Protein AF-A0A317ZMC7-F1 (afdb_monomer_lite)

InterPro domains:
  IPR011429 Cytochrome C, Planctomycete-type [PF07635] (43-102)
  IPR019251 Domain of unknown function DUF2231, transmembrane [PF09990] (210-338)

Structure (mmCIF, N/CA/C/O backbone):
data_AF-A0A317ZMC7-F1
#
_entry.id   AF-A0A317ZMC7-F1
#
loop_
_atom_site.group_PDB
_atom_site.id
_atom_site.type_symbol
_atom_site.label_atom_id
_atom_site.label_alt_id
_atom_site.label_comp_id
_atom_site.label_asym_id
_atom_site.label_entity_id
_atom_site.label_seq_id
_atom_site.pdbx_PDB_ins_code
_atom_site.Cartn_x
_atom_site.Cartn_y
_atom_site.Cartn_z
_atom_site.occupancy
_atom_site.B_iso_or_equiv
_atom_site.auth_seq_id
_atom_site.auth_comp_id
_atom_site.auth_asym_id
_atom_site.auth_atom_id
_atom_site.pdbx_PDB_model_num
ATOM 1 N N . MET A 1 1 ? 23.481 46.431 -37.646 1.00 45.28 1 MET A N 1
ATOM 2 C CA . MET A 1 1 ? 24.388 45.296 -37.357 1.00 45.28 1 MET A CA 1
ATOM 3 C C . MET A 1 1 ? 23.839 44.456 -36.197 1.00 45.28 1 MET A C 1
ATOM 5 O O . MET A 1 1 ? 24.438 44.422 -35.134 1.00 45.28 1 MET A O 1
ATOM 9 N N . ARG A 1 2 ? 22.645 43.853 -36.355 1.00 44.69 2 ARG A N 1
ATOM 10 C CA . ARG A 1 2 ? 21.939 43.153 -35.256 1.00 44.69 2 ARG A CA 1
ATOM 11 C C . ARG A 1 2 ? 21.030 41.980 -35.685 1.00 44.69 2 ARG A C 1
ATOM 13 O O . ARG A 1 2 ? 20.234 41.533 -34.878 1.00 44.69 2 ARG A O 1
ATOM 20 N N . PHE A 1 3 ? 21.153 41.465 -36.914 1.00 41.72 3 PHE A N 1
ATOM 21 C CA . PHE A 1 3 ? 20.233 40.431 -37.434 1.00 41.72 3 PHE A CA 1
ATOM 22 C C . PHE A 1 3 ? 20.896 39.191 -38.068 1.00 41.72 3 PHE A C 1
ATOM 24 O O . PHE A 1 3 ? 20.199 38.369 -38.643 1.00 41.72 3 PHE A O 1
ATOM 31 N N . VAL A 1 4 ? 22.218 39.011 -37.942 1.00 50.53 4 VAL A N 1
ATOM 32 C CA . VAL A 1 4 ? 22.940 37.878 -38.579 1.00 50.53 4 VAL A CA 1
ATOM 33 C C . VAL A 1 4 ? 23.435 36.825 -37.565 1.00 50.53 4 VAL A C 1
ATOM 35 O O . VAL A 1 4 ? 23.914 35.771 -37.950 1.00 50.53 4 VAL A O 1
ATOM 38 N N . LEU A 1 5 ? 23.268 37.051 -36.256 1.00 43.75 5 LEU A N 1
ATOM 39 C CA . LEU A 1 5 ? 23.765 36.141 -35.205 1.00 43.75 5 LEU A CA 1
ATOM 40 C C . LEU A 1 5 ? 22.729 35.130 -34.674 1.00 43.75 5 LEU A C 1
ATOM 42 O O . LEU A 1 5 ? 23.098 34.231 -33.929 1.00 43.75 5 LEU A O 1
ATOM 46 N N . LEU A 1 6 ? 21.453 35.240 -35.063 1.00 40.94 6 LEU A N 1
ATOM 47 C CA . LEU A 1 6 ? 20.370 34.377 -34.558 1.00 40.94 6 LEU A CA 1
ATOM 48 C C . LEU A 1 6 ? 20.109 33.126 -35.415 1.00 40.94 6 LEU A C 1
ATOM 50 O O . LEU A 1 6 ? 19.543 32.160 -34.917 1.00 40.94 6 LEU A O 1
ATOM 54 N N . THR A 1 7 ? 20.569 33.092 -36.667 1.00 45.97 7 THR A N 1
ATOM 55 C CA . THR A 1 7 ? 20.409 31.923 -37.553 1.00 45.97 7 THR A CA 1
ATOM 56 C C . THR A 1 7 ? 21.511 30.875 -37.381 1.00 45.97 7 THR A C 1
ATOM 58 O O . THR A 1 7 ? 21.295 29.713 -37.707 1.00 45.97 7 THR A O 1
ATOM 61 N N . PHE A 1 8 ? 22.663 31.238 -36.807 1.00 41.56 8 PHE A N 1
ATOM 62 C CA . PHE A 1 8 ? 23.747 30.286 -36.522 1.00 41.56 8 PHE A CA 1
ATOM 63 C C . PHE A 1 8 ? 23.546 29.502 -35.215 1.00 41.56 8 PHE A C 1
ATOM 65 O O . PHE A 1 8 ? 24.050 28.389 -35.092 1.00 41.56 8 PHE A O 1
ATOM 72 N N . PHE A 1 9 ? 22.784 30.042 -34.259 1.00 38.94 9 PHE A N 1
ATOM 73 C CA . PHE A 1 9 ? 22.511 29.361 -32.988 1.00 38.94 9 PHE A CA 1
ATOM 74 C C . PHE A 1 9 ? 21.418 28.290 -33.110 1.00 38.94 9 PHE A C 1
ATOM 76 O O . PHE A 1 9 ? 21.519 27.256 -32.462 1.00 38.94 9 PHE A O 1
ATOM 83 N N . LEU A 1 10 ? 20.428 28.491 -33.989 1.00 42.19 10 LEU A N 1
ATOM 84 C CA . LEU A 1 10 ? 19.326 27.542 -34.189 1.00 42.19 10 LEU A CA 1
ATOM 85 C C . LEU A 1 10 ? 19.747 26.296 -34.995 1.00 42.19 10 LEU A C 1
ATOM 87 O O . LEU A 1 10 ? 19.243 25.205 -34.758 1.00 42.19 10 LEU A O 1
ATOM 91 N N . ALA A 1 11 ? 20.698 26.435 -35.927 1.00 44.28 11 ALA A N 1
ATOM 92 C CA . ALA A 1 11 ? 21.199 25.310 -36.725 1.00 44.28 11 ALA A CA 1
ATOM 93 C C . ALA A 1 11 ? 22.146 24.393 -35.927 1.00 44.28 11 ALA A C 1
ATOM 95 O O . ALA A 1 11 ? 22.156 23.182 -36.134 1.00 44.28 11 ALA A O 1
ATOM 96 N N . ALA A 1 12 ? 22.915 24.950 -34.984 1.00 44.34 12 ALA A N 1
ATOM 97 C CA . ALA A 1 12 ? 23.805 24.169 -34.128 1.00 44.34 12 ALA A CA 1
ATOM 98 C C . ALA A 1 12 ? 23.033 23.342 -33.085 1.00 44.34 12 ALA A C 1
ATOM 100 O O . ALA A 1 12 ? 23.410 22.209 -32.814 1.00 44.34 12 ALA A O 1
ATOM 101 N N . THR A 1 13 ? 21.929 23.856 -32.535 1.00 44.22 13 THR A N 1
ATOM 102 C CA . THR A 1 13 ? 21.118 23.120 -31.548 1.00 44.22 13 THR A CA 1
ATOM 103 C C . THR A 1 13 ? 20.333 21.964 -32.166 1.00 44.22 13 THR A C 1
ATOM 105 O O . THR A 1 13 ? 20.224 20.915 -31.541 1.00 44.22 13 THR A O 1
ATOM 108 N N . VAL A 1 14 ? 19.850 22.114 -33.405 1.00 45.53 14 VAL A N 1
ATOM 109 C CA . VAL A 1 14 ? 19.135 21.043 -34.123 1.00 45.53 14 VAL A CA 1
ATOM 110 C C . VAL A 1 14 ? 20.086 19.898 -34.496 1.00 45.53 14 VAL A C 1
ATOM 112 O O . VAL A 1 14 ? 19.753 18.741 -34.277 1.00 45.53 14 VAL A O 1
ATOM 115 N N . LEU A 1 15 ? 21.312 20.198 -34.944 1.00 45.16 15 LEU A N 1
ATOM 116 C CA . LEU A 1 15 ? 22.307 19.170 -35.293 1.00 45.16 15 LEU A CA 1
ATOM 117 C C . LEU A 1 15 ? 22.875 18.407 -34.080 1.00 45.16 15 LEU A C 1
ATOM 119 O O . LEU A 1 15 ? 23.332 17.275 -34.230 1.00 45.16 15 LEU A O 1
ATOM 123 N N . PHE A 1 16 ? 22.882 19.008 -32.886 1.00 46.78 16 PHE A N 1
ATOM 124 C CA . PHE A 1 16 ? 23.320 18.331 -31.657 1.00 46.78 16 PHE A CA 1
ATOM 125 C C . PHE A 1 16 ? 22.235 17.424 -31.058 1.00 46.78 16 PHE A C 1
ATOM 127 O O . PHE A 1 16 ? 22.574 16.363 -30.539 1.00 46.78 16 PHE A O 1
ATOM 134 N N . ALA A 1 17 ? 20.957 17.808 -31.152 1.00 47.12 17 ALA A N 1
ATOM 135 C CA . ALA A 1 17 ? 19.835 16.980 -30.707 1.00 47.12 17 ALA A CA 1
ATOM 136 C C . ALA A 1 17 ? 19.677 15.722 -31.578 1.00 47.12 17 ALA A C 1
ATOM 138 O O . ALA A 1 17 ? 19.565 14.619 -31.050 1.00 47.12 17 ALA A O 1
ATOM 139 N N . ASP A 1 18 ? 19.794 15.880 -32.899 1.00 46.91 18 ASP A N 1
ATOM 140 C CA . ASP A 1 18 ? 19.687 14.788 -33.876 1.00 46.91 18 ASP A CA 1
ATOM 141 C C . ASP A 1 18 ? 20.790 13.730 -33.668 1.00 46.91 18 ASP A C 1
ATOM 143 O O . ASP A 1 18 ? 20.562 12.524 -33.678 1.00 46.91 18 ASP A O 1
ATOM 147 N N . ARG A 1 19 ? 22.009 14.179 -33.341 1.00 47.19 19 ARG A N 1
ATOM 148 C CA . ARG A 1 19 ? 23.146 13.288 -33.064 1.00 47.19 19 ARG A CA 1
ATOM 149 C C . ARG A 1 19 ? 23.045 12.563 -31.716 1.00 47.19 19 ARG A C 1
ATOM 151 O O . ARG A 1 19 ? 23.624 11.489 -31.574 1.00 47.19 19 ARG A O 1
ATOM 158 N N . ALA A 1 20 ? 22.355 13.146 -30.734 1.00 52.06 20 ALA A N 1
ATOM 159 C CA . ALA A 1 20 ? 22.118 12.527 -29.430 1.00 52.06 20 ALA A CA 1
ATOM 160 C C . ALA A 1 20 ? 20.996 11.478 -29.496 1.00 52.06 20 ALA A C 1
ATOM 162 O O . ALA A 1 20 ? 21.162 10.396 -28.939 1.00 52.06 20 ALA A O 1
ATOM 163 N N . ALA A 1 21 ? 19.916 11.761 -30.233 1.00 51.03 21 ALA A N 1
ATOM 164 C CA . ALA A 1 21 ? 18.827 10.815 -30.484 1.00 51.03 21 ALA A CA 1
ATOM 165 C C . ALA A 1 21 ? 19.317 9.594 -31.280 1.00 51.03 21 ALA A C 1
ATOM 167 O O . ALA A 1 21 ? 19.186 8.467 -30.809 1.00 51.03 21 ALA A O 1
ATOM 168 N N . LEU A 1 22 ? 20.037 9.816 -32.389 1.00 47.72 22 LEU A N 1
ATOM 169 C CA . LEU A 1 22 ? 20.654 8.735 -33.171 1.00 47.72 22 LEU A CA 1
ATOM 170 C C . LEU A 1 22 ? 21.666 7.912 -32.356 1.00 47.72 22 LEU A C 1
ATOM 172 O O . LEU A 1 22 ? 21.809 6.712 -32.568 1.00 47.72 22 LEU A O 1
ATOM 176 N N . GLY A 1 23 ? 22.381 8.544 -31.418 1.00 53.31 23 GLY A N 1
ATOM 177 C CA . GLY A 1 23 ? 23.308 7.855 -30.517 1.00 53.31 23 GLY A CA 1
ATOM 178 C C . GLY A 1 23 ? 22.610 7.013 -29.442 1.00 53.31 23 GLY A C 1
ATOM 179 O O . GLY A 1 23 ? 23.142 5.979 -29.048 1.00 53.31 23 GLY A O 1
ATOM 180 N N . SER A 1 24 ? 21.432 7.443 -28.984 1.00 58.12 24 SER A N 1
ATOM 181 C CA . SER A 1 24 ? 20.589 6.734 -28.015 1.00 58.12 24 SER A CA 1
ATOM 182 C C . SER A 1 24 ? 19.908 5.520 -28.646 1.00 58.12 24 SER A C 1
ATOM 184 O O . SER A 1 24 ? 20.010 4.417 -28.113 1.00 58.12 24 SER A O 1
ATOM 186 N N . GLU A 1 25 ? 19.284 5.700 -29.811 1.00 57.91 25 GLU A N 1
ATOM 187 C CA . GLU A 1 25 ? 18.612 4.622 -30.548 1.00 57.91 25 GLU A CA 1
ATOM 188 C C . GLU A 1 25 ? 19.604 3.551 -31.013 1.00 57.91 25 GLU A C 1
ATOM 190 O O . GLU A 1 25 ? 19.376 2.364 -30.786 1.00 57.91 25 GLU A O 1
ATOM 195 N N . ALA A 1 26 ? 20.762 3.953 -31.552 1.00 60.78 26 ALA A N 1
ATOM 196 C CA . ALA A 1 26 ? 21.812 3.008 -31.934 1.00 60.78 26 ALA A CA 1
ATOM 197 C C . ALA A 1 26 ? 22.375 2.230 -30.730 1.00 60.78 26 ALA A C 1
ATOM 199 O O . ALA A 1 26 ? 22.791 1.081 -30.870 1.00 60.78 26 ALA A O 1
ATOM 200 N N . ASN A 1 27 ? 22.398 2.832 -29.536 1.00 78.69 27 ASN A N 1
ATOM 201 C CA . ASN A 1 27 ? 22.826 2.143 -28.319 1.00 78.69 27 ASN A CA 1
ATOM 202 C C . ASN A 1 27 ? 21.752 1.161 -27.825 1.00 78.69 27 ASN A C 1
ATOM 204 O O . ASN A 1 27 ? 22.085 0.038 -27.448 1.00 78.69 27 ASN A O 1
ATOM 208 N N . LEU A 1 28 ? 20.471 1.541 -27.892 1.00 83.25 28 LEU A N 1
ATOM 209 C CA . LEU A 1 28 ? 19.369 0.650 -27.539 1.00 83.25 28 LEU A CA 1
ATOM 210 C C . LEU A 1 28 ? 19.308 -0.568 -28.464 1.00 83.25 28 LEU A C 1
ATOM 212 O O . LEU A 1 28 ? 19.200 -1.687 -27.973 1.00 83.25 28 LEU A O 1
ATOM 216 N N . GLU A 1 29 ? 19.429 -0.375 -29.777 1.00 85.88 29 GLU A N 1
ATOM 217 C CA . GLU A 1 29 ? 19.383 -1.471 -30.750 1.00 85.88 29 GLU A CA 1
ATOM 218 C C . GLU A 1 29 ? 20.508 -2.489 -30.501 1.00 85.88 29 GLU A C 1
ATOM 220 O O . GLU A 1 29 ? 20.273 -3.700 -30.468 1.00 85.88 29 GLU A O 1
ATOM 225 N N . VAL A 1 30 ? 21.726 -2.009 -30.223 1.00 87.38 30 VAL A N 1
ATOM 226 C CA . VAL A 1 30 ? 22.870 -2.870 -29.886 1.00 87.38 30 VAL A CA 1
ATOM 227 C C . VAL A 1 30 ? 22.649 -3.610 -28.564 1.00 87.38 30 VAL A C 1
ATOM 229 O O . VAL A 1 30 ? 22.964 -4.801 -28.466 1.00 87.38 30 VAL A O 1
ATOM 232 N N . LEU A 1 31 ? 22.123 -2.932 -27.541 1.00 89.06 31 LEU A N 1
ATOM 233 C CA . LEU A 1 31 ? 21.810 -3.550 -26.250 1.00 89.06 31 LEU A CA 1
ATOM 234 C C . LEU A 1 31 ? 20.717 -4.611 -26.392 1.00 89.06 31 LEU A C 1
ATOM 236 O O . LEU A 1 31 ? 20.898 -5.729 -25.913 1.00 89.06 31 LEU A O 1
ATOM 240 N N . GLN A 1 32 ? 19.647 -4.306 -27.124 1.00 93.00 32 GLN A N 1
ATOM 241 C CA . GLN A 1 32 ? 18.559 -5.234 -27.408 1.00 93.00 32 GLN A CA 1
ATOM 242 C C . GLN A 1 32 ? 19.060 -6.454 -28.171 1.00 93.00 32 GLN A C 1
ATOM 244 O O . GLN A 1 32 ? 18.771 -7.582 -27.780 1.00 93.00 32 GLN A O 1
ATOM 249 N N . GLN A 1 33 ? 19.874 -6.266 -29.210 1.00 92.62 33 GLN A N 1
ATOM 250 C CA . GLN A 1 33 ? 20.437 -7.380 -29.968 1.00 92.62 33 GLN A CA 1
ATOM 251 C C . GLN A 1 33 ? 21.245 -8.331 -29.071 1.00 92.62 33 GLN A C 1
ATOM 253 O O . GLN A 1 33 ? 21.131 -9.554 -29.192 1.00 92.62 33 GLN A O 1
ATOM 258 N N . ARG A 1 34 ? 22.051 -7.787 -28.151 1.00 91.88 34 ARG A N 1
ATOM 259 C CA . ARG A 1 34 ? 22.854 -8.593 -27.221 1.00 91.88 34 ARG A CA 1
ATOM 260 C C . ARG A 1 34 ? 21.998 -9.262 -26.148 1.00 91.88 34 ARG A C 1
ATOM 262 O O . ARG A 1 34 ? 22.207 -10.442 -25.879 1.00 91.88 34 ARG A O 1
ATOM 269 N N . ALA A 1 35 ? 21.029 -8.551 -25.577 1.00 95.62 35 ALA A N 1
ATOM 270 C CA . ALA A 1 35 ? 20.101 -9.109 -24.599 1.00 95.62 35 ALA A CA 1
ATOM 271 C C . ALA A 1 35 ? 19.282 -10.258 -25.206 1.00 95.62 35 ALA A C 1
ATOM 273 O O . ALA A 1 35 ? 19.222 -11.338 -24.626 1.00 95.62 35 ALA A O 1
ATOM 274 N N . MET A 1 36 ? 18.759 -10.091 -26.424 1.00 95.62 36 MET A N 1
ATOM 275 C CA . MET A 1 36 ? 18.036 -11.151 -27.136 1.00 95.62 36 MET A CA 1
ATOM 276 C C . MET A 1 36 ? 18.913 -12.371 -27.427 1.00 95.62 36 MET A C 1
ATOM 278 O O . MET A 1 36 ? 18.433 -13.501 -27.361 1.00 95.62 36 MET A O 1
ATOM 282 N N . ALA A 1 37 ? 20.203 -12.177 -27.719 1.00 95.69 37 ALA A N 1
ATOM 283 C CA . ALA A 1 37 ? 21.131 -13.293 -27.890 1.00 95.69 37 ALA A CA 1
ATOM 284 C C . ALA A 1 37 ? 21.305 -14.100 -26.590 1.00 95.69 37 ALA A C 1
ATOM 286 O O . ALA A 1 37 ? 21.330 -15.330 -26.642 1.00 95.69 37 ALA A O 1
ATOM 287 N N . ILE A 1 38 ? 21.365 -13.420 -25.441 1.00 96.44 38 ILE A N 1
ATOM 288 C CA . ILE A 1 38 ? 21.451 -14.051 -24.117 1.00 96.44 38 ILE A CA 1
ATOM 289 C C . ILE A 1 38 ? 20.149 -14.793 -23.795 1.00 96.44 38 ILE A C 1
ATOM 291 O O . ILE A 1 38 ? 20.196 -15.986 -23.512 1.00 96.44 38 ILE A O 1
ATOM 295 N N . LEU A 1 39 ? 18.985 -14.144 -23.925 1.00 95.25 39 LEU A N 1
ATOM 296 C CA . LEU A 1 39 ? 17.683 -14.784 -23.675 1.00 95.25 39 LEU A CA 1
ATOM 297 C C . LEU A 1 39 ? 17.463 -16.007 -24.572 1.00 95.25 39 LEU A C 1
ATOM 299 O 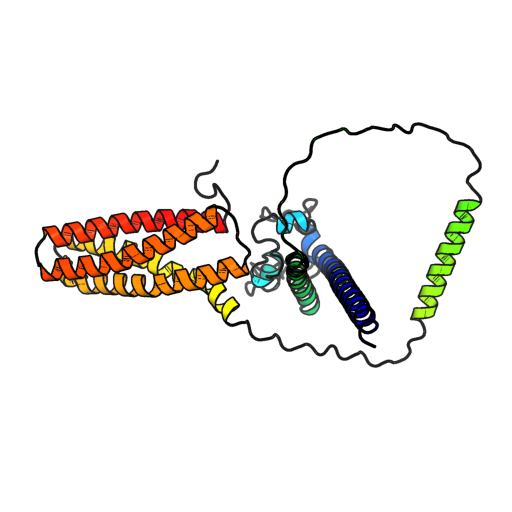O . LEU A 1 39 ? 16.946 -17.034 -24.133 1.00 95.25 39 LEU A O 1
ATOM 303 N N . LYS A 1 40 ? 17.913 -15.941 -25.828 1.00 94.50 40 LYS A N 1
ATOM 304 C CA . LYS A 1 40 ? 17.846 -17.077 -26.748 1.00 94.50 40 LYS A CA 1
ATOM 305 C C . LYS A 1 40 ? 18.746 -18.236 -26.325 1.00 94.50 40 LYS A C 1
ATOM 307 O O . LYS A 1 40 ? 18.344 -19.385 -26.467 1.00 94.50 40 LYS A O 1
ATOM 312 N N . ALA A 1 41 ? 19.953 -17.950 -25.843 1.00 93.44 41 ALA A N 1
ATOM 313 C CA . ALA A 1 41 ? 20.899 -18.979 -25.420 1.00 93.44 41 ALA A CA 1
ATOM 314 C C . ALA A 1 41 ? 20.526 -19.606 -24.067 1.00 93.44 41 ALA A C 1
ATOM 316 O O . ALA A 1 41 ? 20.755 -20.797 -23.866 1.00 93.44 41 ALA A O 1
ATOM 317 N N . SER A 1 42 ? 19.963 -18.807 -23.158 1.00 93.44 42 SER A N 1
ATOM 318 C CA . SER A 1 42 ? 19.735 -19.191 -21.764 1.00 93.44 42 SER A CA 1
ATOM 319 C C . SER A 1 42 ? 18.291 -19.577 -21.446 1.00 93.44 42 SER A C 1
ATOM 321 O O . SER A 1 42 ? 18.073 -20.376 -20.546 1.00 93.44 42 SER A O 1
ATOM 323 N N . CYS A 1 43 ? 17.289 -19.043 -22.147 1.00 90.25 43 CYS A N 1
ATOM 324 C CA . CYS A 1 43 ? 15.888 -19.154 -21.713 1.00 90.25 43 CYS A CA 1
ATOM 325 C C . CYS A 1 43 ? 14.967 -19.788 -22.766 1.00 90.25 43 CYS A C 1
ATOM 327 O O . CYS A 1 43 ? 14.023 -20.499 -22.417 1.00 90.25 43 CYS A O 1
ATOM 329 N N . ALA A 1 44 ? 15.227 -19.549 -24.055 1.00 90.06 44 ALA A N 1
ATOM 330 C CA . ALA A 1 44 ? 14.298 -19.909 -25.129 1.00 90.06 44 ALA A CA 1
ATOM 331 C C . ALA A 1 44 ? 14.004 -21.413 -25.236 1.00 90.06 44 ALA A C 1
ATOM 333 O O . ALA A 1 44 ? 12.886 -21.773 -25.585 1.00 90.06 44 ALA A O 1
ATOM 334 N N . GLU A 1 45 ? 14.943 -22.297 -24.876 1.00 86.62 45 GLU A N 1
ATOM 335 C CA . GLU A 1 45 ? 14.714 -23.750 -24.961 1.00 86.62 45 GLU A CA 1
ATOM 336 C C . GLU A 1 45 ? 13.496 -24.223 -24.146 1.00 86.62 45 GLU A C 1
ATOM 338 O O . GLU A 1 45 ? 12.866 -25.212 -24.529 1.00 86.62 45 GLU A O 1
ATOM 343 N N . CYS A 1 46 ? 13.146 -23.507 -23.070 1.00 85.81 46 CYS A N 1
ATOM 344 C CA . CYS A 1 46 ? 11.991 -23.794 -22.215 1.00 85.81 46 CYS A CA 1
ATOM 345 C C . CYS A 1 46 ? 10.862 -22.753 -22.353 1.00 85.81 46 CYS A C 1
ATOM 347 O O . CYS A 1 46 ? 9.694 -23.110 -22.205 1.00 85.81 46 CYS A O 1
ATOM 349 N N . HIS A 1 47 ? 11.192 -21.493 -22.666 1.00 87.69 47 HIS A N 1
ATOM 350 C CA . HIS A 1 47 ? 10.272 -20.346 -22.601 1.00 87.69 47 HIS A CA 1
ATOM 351 C C . HIS A 1 47 ? 9.967 -19.676 -23.955 1.00 87.69 47 HIS A C 1
ATOM 353 O O . HIS A 1 47 ? 9.534 -18.529 -23.973 1.00 87.69 47 HIS A O 1
ATOM 359 N N . ASP A 1 48 ? 10.191 -20.332 -25.098 1.00 84.00 48 ASP A N 1
ATOM 360 C CA . ASP A 1 48 ? 9.825 -19.787 -26.424 1.00 84.00 48 ASP A CA 1
ATOM 361 C C . ASP A 1 48 ? 8.469 -20.280 -26.970 1.00 84.00 48 ASP A C 1
ATOM 363 O O . ASP A 1 48 ? 8.115 -20.007 -28.119 1.00 84.00 48 ASP A O 1
ATOM 367 N N . GLY A 1 49 ? 7.737 -21.072 -26.178 1.00 75.44 49 GLY A N 1
ATOM 368 C CA . GLY A 1 49 ? 6.417 -21.607 -26.533 1.00 75.44 49 GLY A CA 1
ATOM 369 C C . GLY A 1 49 ? 6.448 -22.773 -27.523 1.00 75.44 49 GLY A C 1
ATOM 370 O O . GLY A 1 49 ? 5.470 -23.526 -27.616 1.00 75.44 49 GLY A O 1
ATOM 371 N N . THR A 1 50 ? 7.585 -22.991 -28.187 1.00 68.56 50 THR A N 1
ATOM 372 C CA . THR A 1 50 ? 7.875 -24.117 -29.088 1.00 68.56 50 THR A CA 1
ATOM 373 C C . THR A 1 50 ? 8.679 -25.234 -28.410 1.00 68.56 50 THR A C 1
ATOM 375 O O . THR A 1 50 ? 8.769 -26.349 -28.936 1.00 68.56 50 THR A O 1
ATOM 378 N N . ALA A 1 51 ? 9.208 -24.942 -27.219 1.00 59.59 51 ALA A N 1
ATOM 379 C CA . ALA A 1 51 ? 9.970 -25.804 -26.330 1.00 59.59 51 ALA A CA 1
ATOM 380 C C . ALA A 1 51 ? 9.452 -27.253 -26.223 1.00 59.59 51 ALA A C 1
ATOM 382 O O . ALA A 1 51 ? 8.289 -27.523 -25.908 1.00 59.59 51 ALA A O 1
ATOM 383 N N . ARG A 1 52 ? 10.371 -28.216 -26.404 1.00 53.50 52 ARG A N 1
ATOM 384 C CA . ARG A 1 52 ? 10.134 -29.667 -26.228 1.00 53.50 52 ARG A CA 1
ATOM 385 C C . ARG A 1 52 ? 9.946 -30.081 -24.764 1.00 53.50 52 ARG A C 1
ATOM 387 O O . ARG A 1 52 ? 9.383 -31.147 -24.514 1.00 53.50 52 ARG A O 1
ATOM 394 N N . ARG A 1 53 ? 10.444 -29.279 -23.819 1.00 57.31 53 ARG A N 1
ATOM 395 C CA . ARG A 1 53 ? 10.304 -29.466 -22.371 1.00 57.31 53 ARG A CA 1
ATOM 396 C C . ARG A 1 53 ? 9.633 -28.220 -21.805 1.00 57.31 53 ARG A C 1
ATOM 398 O O . ARG A 1 53 ? 10.288 -27.213 -21.585 1.00 57.31 53 ARG A O 1
ATOM 405 N N . ARG A 1 54 ? 8.316 -28.288 -21.621 1.00 56.50 54 ARG A N 1
ATOM 406 C CA . ARG A 1 54 ? 7.582 -27.283 -20.849 1.00 56.50 54 ARG A CA 1
ATOM 407 C C . ARG A 1 54 ? 7.766 -27.618 -19.378 1.00 56.50 54 ARG A C 1
ATOM 409 O O . ARG A 1 54 ? 7.333 -28.694 -18.962 1.00 56.50 54 ARG A O 1
ATOM 416 N N . ASP A 1 55 ? 8.417 -26.741 -18.628 1.00 55.50 55 ASP A N 1
ATOM 417 C CA . ASP A 1 55 ? 8.311 -26.786 -17.173 1.00 55.50 55 ASP A CA 1
ATOM 418 C C . ASP A 1 55 ? 7.070 -26.006 -16.712 1.00 55.50 55 ASP A C 1
ATOM 420 O O . ASP A 1 55 ? 6.405 -25.336 -17.506 1.00 55.50 55 ASP A O 1
ATOM 424 N N . LYS A 1 56 ? 6.692 -26.171 -15.447 1.00 47.66 56 LYS A N 1
ATOM 425 C CA . LYS A 1 56 ? 5.487 -25.582 -14.854 1.00 47.66 56 LYS A CA 1
ATOM 426 C C . LYS A 1 56 ? 5.565 -24.049 -14.837 1.00 47.66 56 LYS A C 1
ATOM 428 O O . LYS A 1 56 ? 6.221 -23.483 -13.973 1.00 47.66 56 LYS A O 1
ATOM 433 N N . GLY A 1 57 ? 4.827 -23.393 -15.727 1.00 57.06 57 GLY A N 1
ATOM 434 C CA . GLY A 1 57 ? 4.601 -21.946 -15.704 1.00 57.06 57 GLY A CA 1
ATOM 435 C C . GLY A 1 57 ? 3.938 -21.453 -16.991 1.00 57.06 57 GLY A C 1
ATOM 436 O O . GLY A 1 57 ? 4.084 -22.084 -18.036 1.00 57.06 57 GLY A O 1
ATOM 437 N N . ASP A 1 58 ? 3.217 -20.332 -16.915 1.00 66.50 58 ASP A N 1
ATOM 438 C CA . ASP A 1 58 ? 2.509 -19.713 -18.053 1.00 66.50 58 ASP A CA 1
ATOM 439 C C . ASP A 1 58 ? 3.403 -18.754 -18.878 1.00 66.50 58 ASP A C 1
ATOM 441 O O . ASP A 1 58 ? 2.919 -18.035 -19.754 1.00 66.50 58 ASP A O 1
ATOM 445 N N . PHE A 1 59 ? 4.721 -18.747 -18.638 1.00 82.38 59 PHE A N 1
ATOM 446 C CA . PHE A 1 59 ? 5.675 -17.904 -19.361 1.00 82.38 59 PHE A CA 1
ATOM 447 C C . PHE A 1 59 ? 6.313 -18.650 -20.541 1.00 82.38 59 PHE A C 1
ATOM 449 O O . PHE A 1 59 ? 7.179 -19.509 -20.362 1.00 82.38 59 PHE A O 1
ATOM 456 N N . ASP A 1 60 ? 5.881 -18.324 -21.760 1.00 86.50 60 ASP A N 1
ATOM 457 C CA . ASP A 1 60 ? 6.222 -19.051 -22.991 1.00 86.50 60 ASP A CA 1
ATOM 458 C C . ASP A 1 60 ? 6.651 -18.151 -24.163 1.00 86.50 60 ASP A C 1
ATOM 460 O O . ASP A 1 60 ? 6.608 -18.557 -25.322 1.00 86.50 60 ASP A O 1
ATOM 464 N N . HIS A 1 61 ? 7.043 -16.914 -23.875 1.00 90.19 61 HIS A N 1
ATOM 465 C CA . HIS A 1 61 ? 7.266 -15.881 -24.883 1.00 90.19 61 HIS A CA 1
ATOM 466 C C . HIS A 1 61 ? 8.487 -15.006 -24.571 1.00 90.19 61 HIS A C 1
ATOM 468 O O . HIS A 1 61 ? 8.487 -13.806 -24.823 1.00 90.19 61 HIS A O 1
ATOM 474 N N . VAL A 1 62 ? 9.572 -15.616 -24.079 1.00 91.50 62 VAL A N 1
ATOM 475 C CA . VAL A 1 62 ? 10.803 -14.914 -23.649 1.00 91.50 62 VAL A CA 1
ATOM 476 C C . VAL A 1 62 ? 11.530 -14.145 -24.763 1.00 91.50 62 VAL A C 1
ATOM 478 O O . VAL A 1 62 ? 12.418 -13.340 -24.498 1.00 91.50 62 VAL A O 1
ATOM 481 N N . LEU A 1 63 ? 11.189 -14.404 -26.028 1.00 92.88 63 LEU A N 1
ATOM 482 C CA . LEU A 1 63 ? 11.747 -13.701 -27.191 1.00 92.88 63 LEU A CA 1
ATOM 483 C C . LEU A 1 63 ? 10.784 -12.669 -27.796 1.00 92.88 63 LEU A C 1
ATOM 485 O O . LEU A 1 63 ? 11.143 -11.995 -28.760 1.00 92.88 63 LEU A O 1
ATOM 489 N N . ASP A 1 64 ? 9.573 -12.548 -27.256 1.00 91.50 64 ASP A N 1
ATOM 490 C CA . ASP A 1 64 ? 8.548 -11.617 -27.722 1.00 91.50 64 ASP A CA 1
ATOM 491 C C . ASP A 1 64 ? 8.533 -10.388 -26.806 1.00 91.50 64 ASP A C 1
ATOM 493 O O . ASP A 1 64 ? 7.797 -10.325 -25.826 1.00 91.50 64 ASP A O 1
ATOM 497 N N . VAL A 1 65 ? 9.417 -9.428 -27.096 1.00 91.00 65 VAL A N 1
ATOM 498 C CA . VAL A 1 65 ? 9.594 -8.218 -26.272 1.00 91.00 65 VAL A CA 1
ATOM 499 C C . VAL A 1 65 ? 8.286 -7.444 -26.069 1.00 91.00 65 VAL A C 1
ATOM 501 O O . VAL A 1 65 ? 7.990 -7.149 -24.915 1.00 91.00 65 VAL A O 1
ATOM 504 N N . PRO A 1 66 ? 7.477 -7.147 -27.109 1.00 89.00 66 PRO A N 1
ATOM 505 C CA . PRO A 1 66 ? 6.178 -6.505 -26.913 1.00 89.00 66 PRO A CA 1
ATOM 506 C C . PRO A 1 66 ? 5.280 -7.277 -25.948 1.00 89.00 66 PRO A C 1
ATOM 508 O O . PRO A 1 66 ? 4.766 -6.692 -25.003 1.00 89.00 66 PRO A O 1
ATOM 511 N N . ARG A 1 67 ? 5.170 -8.601 -26.111 1.00 86.56 67 ARG A N 1
ATOM 512 C CA . ARG A 1 67 ? 4.339 -9.429 -25.229 1.00 86.56 67 ARG A CA 1
ATOM 513 C C . ARG A 1 67 ? 4.880 -9.505 -23.799 1.00 86.56 67 ARG A C 1
ATOM 515 O O . ARG A 1 67 ? 4.094 -9.586 -22.864 1.00 86.56 67 ARG A O 1
ATOM 522 N N . MET A 1 68 ? 6.201 -9.454 -23.616 1.00 90.12 68 MET A N 1
ATOM 523 C CA . MET A 1 68 ? 6.814 -9.363 -22.285 1.00 90.12 68 MET A CA 1
ATOM 524 C C . MET A 1 68 ? 6.561 -8.010 -21.611 1.00 90.12 68 MET A C 1
ATOM 526 O O . MET A 1 68 ? 6.471 -7.970 -20.391 1.00 90.12 68 MET A O 1
ATOM 530 N N . ILE A 1 69 ? 6.469 -6.919 -22.377 1.00 87.06 69 ILE A N 1
ATOM 531 C CA . ILE A 1 69 ? 6.130 -5.586 -21.848 1.00 87.06 69 ILE A CA 1
ATOM 532 C C . ILE A 1 69 ? 4.633 -5.494 -21.531 1.00 87.06 69 ILE A C 1
ATOM 534 O O . ILE A 1 69 ? 4.249 -4.888 -20.538 1.00 87.06 69 ILE A O 1
ATOM 538 N N . GLU A 1 70 ? 3.786 -6.088 -22.376 1.00 82.00 70 GLU A N 1
ATOM 539 C CA . GLU A 1 70 ? 2.336 -6.153 -22.162 1.00 82.00 70 GLU A CA 1
ATOM 540 C C . GLU A 1 70 ? 1.957 -7.057 -20.981 1.00 82.00 70 GLU A C 1
ATOM 542 O O . GLU A 1 70 ? 0.950 -6.817 -20.318 1.00 82.00 70 GLU A O 1
ATOM 547 N N . GLY A 1 71 ? 2.733 -8.114 -20.735 1.00 74.31 71 GLY A N 1
ATOM 548 C CA . GLY A 1 71 ? 2.531 -9.006 -19.603 1.00 74.31 71 GLY A CA 1
ATOM 549 C C . GLY A 1 71 ? 3.013 -8.383 -18.295 1.00 74.31 71 GLY A C 1
ATOM 550 O O . GLY A 1 71 ? 4.085 -7.785 -18.231 1.00 74.31 71 GLY A O 1
ATOM 551 N N . GLU A 1 72 ? 2.222 -8.544 -17.234 1.00 67.12 72 GLU A N 1
ATOM 552 C CA . GLU A 1 72 ? 2.535 -7.952 -15.936 1.00 67.12 72 GLU A CA 1
ATOM 553 C C . GLU A 1 72 ? 3.876 -8.469 -15.402 1.00 67.12 72 GLU A C 1
ATOM 555 O O . GLU A 1 72 ? 4.070 -9.668 -15.219 1.00 67.12 72 GLU A O 1
ATOM 560 N N . TYR A 1 73 ? 4.795 -7.538 -15.140 1.00 79.75 73 TYR A N 1
ATOM 561 C CA . TYR A 1 73 ? 6.095 -7.755 -14.497 1.00 79.75 73 TYR A CA 1
ATOM 562 C C . TYR A 1 73 ? 7.139 -8.556 -15.273 1.00 79.75 73 TYR A C 1
ATOM 564 O O . TYR A 1 73 ? 8.291 -8.554 -14.846 1.00 79.75 73 TYR A O 1
ATOM 572 N N . PHE A 1 74 ? 6.831 -9.179 -16.416 1.00 89.12 74 PHE A N 1
ATOM 573 C CA . PHE A 1 74 ? 7.848 -9.942 -17.151 1.00 89.12 74 PHE A CA 1
ATOM 574 C C . PHE A 1 74 ? 9.006 -9.049 -17.606 1.00 89.12 74 PHE A C 1
ATOM 576 O O . PHE A 1 74 ? 10.170 -9.367 -17.351 1.00 89.12 74 PHE A O 1
ATOM 583 N N . LEU A 1 75 ? 8.699 -7.909 -18.226 1.00 92.38 75 LEU A N 1
ATOM 584 C CA . LEU A 1 75 ? 9.679 -6.913 -18.642 1.00 92.38 75 LEU A CA 1
ATOM 585 C C . LEU A 1 75 ? 9.142 -5.507 -18.381 1.00 92.38 75 LEU A C 1
ATOM 587 O O . LEU A 1 75 ? 8.253 -5.042 -19.083 1.00 92.38 75 LEU A O 1
ATOM 591 N N . VAL A 1 76 ? 9.723 -4.812 -17.404 1.00 89.00 76 VAL A N 1
ATOM 592 C CA . VAL A 1 76 ? 9.343 -3.446 -17.026 1.00 89.00 76 VAL A CA 1
ATOM 593 C C . VAL A 1 76 ? 10.392 -2.470 -17.570 1.00 89.00 76 VAL A C 1
ATOM 595 O O . VAL A 1 76 ? 11.502 -2.408 -17.029 1.00 89.00 76 VAL A O 1
ATOM 598 N N . PRO A 1 77 ? 10.088 -1.707 -18.640 1.00 90.44 77 PRO A N 1
ATOM 599 C CA . PRO A 1 77 ? 11.014 -0.732 -19.207 1.00 90.44 77 PRO A CA 1
ATOM 600 C C . PRO A 1 77 ? 11.552 0.229 -18.144 1.00 90.44 77 PRO A C 1
ATOM 602 O O . PRO A 1 77 ? 10.801 0.854 -17.404 1.00 90.44 77 PRO A O 1
ATOM 605 N N . GLY A 1 78 ? 12.874 0.350 -18.055 1.00 86.38 78 GLY A N 1
ATOM 606 C CA . GLY A 1 78 ? 13.540 1.232 -17.097 1.00 86.38 78 GLY A CA 1
ATOM 607 C C . GLY A 1 78 ? 13.727 0.655 -15.691 1.00 86.38 78 GLY A C 1
ATOM 608 O O . GLY A 1 78 ? 14.528 1.214 -14.938 1.00 86.38 78 GLY A O 1
ATOM 609 N N . ASP A 1 79 ? 13.078 -0.462 -15.336 1.00 86.31 79 ASP A N 1
ATOM 610 C CA . ASP A 1 79 ? 13.176 -1.061 -13.999 1.00 86.31 79 ASP A CA 1
ATOM 611 C C . ASP A 1 79 ? 13.605 -2.542 -14.023 1.00 86.31 79 ASP A C 1
ATOM 613 O O . ASP A 1 79 ? 12.774 -3.455 -14.016 1.00 86.31 79 ASP A O 1
ATOM 617 N N . PRO A 1 80 ? 14.924 -2.817 -13.987 1.00 90.50 80 PRO A N 1
ATOM 618 C CA . PRO A 1 80 ? 15.441 -4.183 -13.954 1.00 90.50 80 PRO A CA 1
ATOM 619 C C . PRO A 1 80 ? 14.962 -4.975 -12.740 1.00 90.50 80 PRO A C 1
ATOM 621 O O . PRO A 1 80 ? 14.621 -6.141 -12.869 1.00 90.50 80 PRO A O 1
ATOM 624 N N . MET A 1 81 ? 14.891 -4.355 -11.559 1.00 87.00 81 MET A N 1
ATOM 625 C CA . MET A 1 81 ? 14.527 -5.072 -10.329 1.00 87.00 81 MET A CA 1
ATOM 626 C C . MET A 1 81 ? 13.060 -5.494 -10.300 1.00 87.00 81 MET A C 1
ATOM 628 O O . MET A 1 81 ? 12.705 -6.391 -9.540 1.00 87.00 81 MET A O 1
ATOM 632 N N . PHE A 1 82 ? 12.229 -4.837 -11.104 1.00 86.31 82 PHE A N 1
ATOM 633 C CA . PHE A 1 82 ? 10.812 -5.140 -11.241 1.00 86.31 82 PHE A CA 1
ATOM 634 C C . PHE A 1 82 ? 10.499 -5.966 -12.495 1.00 86.31 82 PHE A C 1
ATOM 636 O O . PHE A 1 82 ? 9.363 -6.381 -12.687 1.00 86.31 82 PHE A O 1
ATOM 643 N N . SER A 1 83 ? 11.516 -6.232 -13.320 1.00 92.06 83 SER A N 1
ATOM 644 C CA . SER A 1 83 ? 11.439 -7.155 -14.447 1.00 92.06 83 SER A CA 1
ATOM 645 C C . SER A 1 83 ? 11.742 -8.571 -13.961 1.00 92.06 83 SER A C 1
ATOM 647 O O . SER A 1 83 ? 12.885 -8.883 -13.617 1.00 92.06 83 SER A O 1
ATOM 649 N N . GLU A 1 84 ? 10.737 -9.441 -13.959 1.00 91.50 84 GLU A N 1
ATOM 650 C CA . GLU A 1 84 ? 10.836 -10.833 -13.522 1.00 91.50 84 GLU A CA 1
ATOM 651 C C . GLU A 1 84 ? 11.972 -11.552 -14.249 1.00 91.50 84 GLU A C 1
ATOM 653 O O . GLU A 1 84 ? 12.774 -12.213 -13.593 1.00 91.50 84 GLU A O 1
ATOM 658 N N . ILE A 1 85 ? 12.143 -11.318 -15.561 1.00 92.69 85 ILE A N 1
ATOM 659 C CA . ILE A 1 85 ? 13.233 -11.921 -16.346 1.00 92.69 85 ILE A CA 1
ATOM 660 C C . ILE A 1 85 ? 14.628 -11.591 -15.801 1.00 92.69 85 ILE A C 1
ATOM 662 O O . ILE A 1 85 ? 15.552 -12.373 -15.993 1.00 92.69 85 ILE A O 1
ATOM 666 N N . TYR A 1 86 ? 14.805 -10.445 -15.143 1.00 95.12 86 TYR A N 1
ATOM 667 C CA . TYR A 1 86 ? 16.070 -10.064 -14.525 1.00 95.12 86 TYR A CA 1
ATOM 668 C C . TYR A 1 86 ? 16.148 -10.559 -13.082 1.00 95.12 86 TYR A C 1
ATOM 670 O O . TYR A 1 86 ? 17.183 -11.091 -12.682 1.00 95.12 86 TYR A O 1
ATOM 678 N N . ALA A 1 87 ? 15.056 -10.436 -12.322 1.00 92.88 87 ALA A N 1
ATOM 679 C CA . ALA A 1 87 ? 14.980 -10.879 -10.933 1.00 92.88 87 ALA A CA 1
ATOM 680 C C . ALA A 1 87 ? 15.335 -12.369 -10.791 1.00 92.88 87 ALA A C 1
ATOM 682 O O . ALA A 1 87 ? 16.191 -12.719 -9.977 1.00 92.88 87 ALA A O 1
ATOM 683 N N . VAL A 1 88 ? 14.784 -13.231 -11.653 1.00 92.50 88 VAL A N 1
ATOM 684 C CA . VAL A 1 88 ? 15.076 -14.674 -11.634 1.00 92.50 88 VAL A CA 1
ATOM 685 C C . VAL A 1 88 ? 16.524 -15.005 -12.018 1.00 92.50 88 VAL A C 1
ATOM 687 O O . VAL A 1 88 ? 17.041 -16.031 -11.593 1.00 92.50 88 VAL A O 1
ATOM 690 N N . MET A 1 89 ? 17.233 -14.155 -12.774 1.00 94.31 89 MET A N 1
ATOM 691 C CA . MET A 1 89 ? 18.652 -14.389 -13.106 1.00 94.31 89 MET A CA 1
ATOM 692 C C . MET A 1 89 ? 19.584 -14.147 -11.915 1.00 94.31 89 MET A C 1
ATOM 694 O O . MET A 1 89 ? 20.687 -14.698 -11.867 1.00 94.31 89 MET A O 1
ATOM 698 N N . ILE A 1 90 ? 19.168 -13.296 -10.974 1.00 92.62 90 ILE A N 1
ATOM 699 C CA . ILE A 1 90 ? 19.987 -12.871 -9.832 1.00 92.62 90 ILE A CA 1
ATOM 700 C C . ILE A 1 90 ? 19.522 -13.452 -8.495 1.00 92.62 90 ILE A C 1
ATOM 702 O O . ILE A 1 90 ? 20.197 -13.221 -7.492 1.00 92.62 90 ILE A O 1
ATOM 706 N N . ASP A 1 91 ? 18.415 -14.200 -8.474 1.00 90.38 91 ASP A N 1
ATOM 707 C CA . ASP A 1 91 ? 17.839 -14.759 -7.249 1.00 90.38 91 ASP A CA 1
ATOM 708 C C . ASP A 1 91 ? 18.866 -15.607 -6.484 1.00 90.38 91 ASP A C 1
ATOM 710 O O . ASP A 1 91 ? 19.658 -16.333 -7.089 1.00 90.38 91 ASP A O 1
ATOM 714 N N . GLU A 1 92 ? 18.917 -15.484 -5.160 1.00 88.75 92 GLU A N 1
ATOM 715 C CA . GLU A 1 92 ? 19.851 -16.235 -4.314 1.00 88.75 92 GLU A CA 1
ATOM 716 C C . GLU A 1 92 ? 19.395 -17.682 -4.085 1.00 88.75 92 GLU A C 1
ATOM 718 O O . GLU A 1 92 ? 20.239 -18.550 -3.834 1.00 88.75 92 GLU A O 1
ATOM 723 N N . ASP A 1 93 ? 18.089 -17.945 -4.180 1.00 88.69 93 ASP A N 1
ATOM 724 C CA . ASP A 1 93 ? 17.512 -19.275 -4.048 1.00 88.69 93 ASP A CA 1
ATOM 725 C C . ASP A 1 93 ? 17.738 -20.073 -5.349 1.00 88.69 93 ASP A C 1
ATOM 727 O O . ASP A 1 93 ? 17.248 -19.680 -6.413 1.00 88.69 93 ASP A O 1
ATOM 731 N N . PRO A 1 94 ? 18.480 -21.199 -5.313 1.00 87.38 94 PRO A N 1
ATOM 732 C CA . PRO A 1 94 ? 18.727 -22.009 -6.503 1.00 87.38 94 PRO A CA 1
ATOM 733 C C . PRO A 1 94 ? 17.448 -22.577 -7.130 1.00 87.38 94 PRO A C 1
ATOM 735 O O . PRO A 1 94 ? 17.478 -22.880 -8.320 1.00 87.38 94 PRO A O 1
ATOM 738 N N . ASP A 1 95 ? 16.356 -22.708 -6.369 1.00 86.25 95 ASP A N 1
ATOM 739 C CA . ASP A 1 95 ? 15.076 -23.214 -6.876 1.00 86.25 95 ASP A CA 1
ATOM 740 C C . ASP A 1 95 ? 14.279 -22.133 -7.633 1.00 86.25 95 ASP A C 1
ATOM 742 O O . ASP A 1 95 ? 13.413 -22.457 -8.446 1.00 86.25 95 ASP A O 1
ATOM 746 N N . LEU A 1 96 ? 14.564 -20.850 -7.376 1.00 87.06 96 LEU A N 1
ATOM 747 C CA . LEU A 1 96 ? 13.940 -19.703 -8.051 1.00 87.06 96 LEU A CA 1
ATOM 748 C C . LEU A 1 96 ? 14.819 -19.129 -9.166 1.00 87.06 96 LEU A C 1
ATOM 750 O O . LEU A 1 96 ? 14.323 -18.439 -10.059 1.00 87.06 96 LEU A O 1
ATOM 754 N N . ARG A 1 97 ? 16.124 -19.416 -9.129 1.00 90.31 97 ARG A N 1
ATOM 755 C CA . ARG A 1 97 ? 17.069 -18.931 -10.127 1.00 90.31 97 ARG A CA 1
ATOM 756 C C . ARG A 1 97 ? 16.810 -19.572 -11.489 1.00 90.31 97 ARG A C 1
ATOM 758 O O . ARG A 1 97 ? 16.820 -20.794 -11.624 1.00 90.31 97 ARG A O 1
ATOM 765 N N . MET A 1 98 ? 16.676 -18.733 -12.512 1.00 90.62 98 MET A N 1
ATOM 766 C CA . MET A 1 98 ? 16.541 -19.157 -13.904 1.00 90.62 98 MET A CA 1
ATOM 767 C C . MET A 1 98 ? 17.723 -18.649 -14.751 1.00 90.62 98 MET A C 1
ATOM 769 O O . MET A 1 98 ? 18.055 -17.464 -14.691 1.00 90.62 98 MET A O 1
ATOM 773 N N . PRO A 1 99 ? 18.341 -19.508 -15.583 1.00 92.00 99 PRO A N 1
ATOM 774 C CA . PRO A 1 99 ? 18.046 -20.935 -15.737 1.00 92.00 99 PRO A CA 1
ATOM 775 C C . PRO A 1 99 ? 18.407 -21.733 -14.469 1.00 92.00 99 PRO A C 1
ATOM 777 O O . PRO A 1 99 ? 19.324 -21.322 -13.752 1.00 92.00 99 PRO A O 1
ATOM 780 N N . PRO A 1 100 ? 17.733 -22.868 -14.189 1.00 90.62 100 PRO A N 1
ATOM 781 C CA . PRO A 1 100 ? 18.033 -23.675 -13.012 1.00 90.62 100 PRO A CA 1
ATOM 782 C C . PRO A 1 100 ? 19.519 -24.050 -12.986 1.00 90.62 100 PRO A C 1
ATOM 784 O O . PRO A 1 100 ? 20.045 -24.510 -14.007 1.00 90.62 100 PRO A O 1
ATOM 787 N N . PRO A 1 101 ? 20.232 -23.852 -11.864 1.00 88.38 101 PRO A N 1
ATOM 788 C CA . PRO A 1 101 ? 21.683 -24.024 -11.814 1.00 88.38 101 PRO A CA 1
ATOM 789 C C . PRO A 1 101 ? 22.126 -25.489 -11.958 1.00 88.38 101 PRO A C 1
ATOM 791 O O . PRO A 1 101 ? 23.289 -25.757 -12.260 1.00 88.38 101 PRO A O 1
ATOM 794 N N . ASP A 1 102 ? 21.220 -26.443 -11.738 1.00 87.19 102 ASP A N 1
ATOM 795 C CA . ASP A 1 102 ? 21.435 -27.875 -11.951 1.00 87.19 102 ASP A CA 1
ATOM 796 C C . ASP A 1 102 ? 21.246 -28.301 -13.419 1.00 87.19 102 ASP A C 1
ATOM 798 O O . ASP A 1 102 ? 21.713 -29.374 -13.822 1.00 87.19 102 ASP A O 1
ATOM 802 N N . ASN A 1 103 ? 20.626 -27.452 -14.244 1.00 83.75 103 ASN A N 1
ATOM 803 C CA . ASN A 1 103 ? 20.455 -27.692 -15.665 1.00 83.75 103 ASN A CA 1
ATOM 804 C C . ASN A 1 103 ? 21.718 -27.290 -16.444 1.00 83.75 103 ASN A C 1
ATOM 806 O O . ASN A 1 103 ? 21.966 -26.120 -16.741 1.00 83.75 103 ASN A O 1
ATOM 810 N N . THR A 1 104 ? 22.513 -28.302 -16.796 1.00 82.75 104 THR A N 1
ATOM 811 C CA . THR A 1 104 ? 23.747 -28.147 -17.590 1.00 82.75 104 THR A CA 1
ATOM 812 C C . THR A 1 104 ? 23.534 -28.236 -19.103 1.00 82.75 104 THR A C 1
ATOM 814 O O . THR A 1 104 ? 24.488 -28.033 -19.854 1.00 82.75 104 THR A O 1
ATOM 817 N N . ASP A 1 105 ? 22.307 -28.519 -19.556 1.00 85.25 105 ASP A N 1
ATOM 818 C CA . ASP A 1 105 ? 21.973 -28.613 -20.984 1.00 85.25 105 ASP A CA 1
ATOM 819 C C . ASP A 1 105 ? 21.802 -27.219 -21.627 1.00 85.25 105 ASP A C 1
ATOM 821 O O . ASP A 1 105 ? 21.857 -27.099 -22.850 1.00 85.25 105 ASP A O 1
ATOM 825 N N . VAL A 1 106 ? 21.639 -26.168 -20.813 1.00 86.69 106 VAL A N 1
ATOM 826 C CA . VAL A 1 106 ? 21.350 -24.790 -21.244 1.00 86.69 106 VAL A CA 1
ATOM 827 C C . VAL A 1 106 ? 22.470 -23.834 -20.814 1.00 86.69 106 VAL A C 1
ATOM 829 O O . VAL A 1 106 ? 23.131 -24.042 -19.795 1.00 86.69 106 VAL A O 1
ATOM 832 N N . HIS A 1 107 ? 22.710 -22.772 -21.594 1.00 93.12 107 HIS A N 1
ATOM 833 C CA . HIS A 1 107 ? 23.731 -21.766 -21.276 1.00 93.12 107 HIS A CA 1
ATOM 834 C C . HIS A 1 107 ? 23.380 -20.996 -20.000 1.00 93.12 107 HIS A C 1
ATOM 836 O O . HIS A 1 107 ? 22.356 -20.315 -19.937 1.00 93.12 107 HIS A O 1
ATOM 842 N N . GLN A 1 108 ? 24.269 -21.047 -19.011 1.00 93.94 108 GLN A N 1
ATOM 843 C CA . GLN A 1 108 ? 24.149 -20.284 -17.771 1.00 93.94 108 GLN A CA 1
ATOM 844 C C . GLN A 1 108 ? 24.742 -18.880 -17.979 1.00 93.94 108 GLN A C 1
ATOM 846 O O . GLN A 1 108 ? 25.949 -18.772 -18.234 1.00 93.94 108 GLN A O 1
ATOM 851 N N . PRO A 1 109 ? 23.941 -17.802 -17.886 1.00 93.12 109 PRO A N 1
ATOM 852 C CA . PRO A 1 109 ? 24.424 -16.458 -18.161 1.00 93.12 109 PRO A CA 1
ATOM 853 C C . PRO A 1 109 ? 25.463 -16.027 -17.117 1.00 93.12 109 PRO A C 1
ATOM 855 O O . PRO A 1 109 ? 25.267 -16.137 -15.908 1.00 93.12 109 PRO A O 1
ATOM 858 N N . SER A 1 110 ? 26.596 -15.511 -17.586 1.00 93.56 110 SER A N 1
ATOM 859 C CA . SER A 1 110 ? 27.635 -14.931 -16.734 1.00 93.56 110 SER A CA 1
ATOM 860 C C . SER A 1 110 ? 27.196 -13.588 -16.146 1.00 93.56 110 SER A C 1
ATOM 862 O O . SER A 1 110 ? 26.353 -12.893 -16.707 1.00 93.56 110 SER A O 1
ATOM 864 N N . GLU A 1 111 ? 27.863 -13.119 -15.086 1.00 88.75 111 GLU A N 1
ATOM 865 C CA . GLU A 1 111 ? 27.594 -11.780 -14.532 1.00 88.75 111 GLU A CA 1
ATOM 866 C C . GLU A 1 111 ? 27.704 -10.652 -15.574 1.00 88.75 111 GLU A C 1
ATOM 868 O O . GLU A 1 111 ? 27.075 -9.605 -15.442 1.00 88.75 111 GLU A O 1
ATOM 873 N N . LYS A 1 112 ? 28.556 -10.819 -16.596 1.00 82.44 112 LYS A N 1
ATOM 874 C CA . LYS A 1 112 ? 28.692 -9.833 -17.677 1.00 82.44 112 LYS A CA 1
ATOM 875 C C . LYS A 1 112 ? 27.478 -9.846 -18.602 1.00 82.44 112 LYS A C 1
ATOM 877 O O . LYS A 1 112 ? 27.061 -8.780 -19.030 1.00 82.44 112 LYS A O 1
ATOM 882 N N . GLU A 1 113 ? 26.924 -11.018 -18.887 1.00 90.00 113 GLU A N 1
ATOM 883 C CA . GLU A 1 113 ? 25.709 -11.166 -19.692 1.00 90.00 113 GLU A CA 1
ATOM 884 C C . GLU A 1 113 ? 24.480 -10.672 -18.925 1.00 90.00 113 GLU A C 1
ATOM 886 O O . GLU A 1 113 ? 23.707 -9.889 -19.465 1.00 90.00 113 GLU A O 1
ATOM 891 N N . ILE A 1 114 ? 24.365 -10.994 -17.633 1.00 92.19 114 ILE A N 1
ATOM 892 C CA . ILE A 1 114 ? 23.303 -10.461 -16.762 1.00 92.19 114 ILE A CA 1
ATOM 893 C C . ILE A 1 114 ? 23.338 -8.922 -16.735 1.00 92.19 114 ILE A C 1
ATOM 895 O O . ILE A 1 114 ? 22.297 -8.273 -16.823 1.00 92.19 114 ILE A O 1
ATOM 899 N N . ARG A 1 115 ? 24.534 -8.314 -16.688 1.00 89.06 115 ARG A N 1
ATOM 900 C CA . ARG A 1 115 ? 24.687 -6.850 -16.793 1.00 89.06 115 ARG A CA 1
ATOM 901 C C . ARG A 1 115 ? 24.208 -6.285 -18.133 1.00 89.06 115 ARG A C 1
ATOM 903 O O . ARG A 1 115 ? 23.642 -5.204 -18.154 1.00 89.06 115 ARG A O 1
ATOM 910 N N . VAL A 1 116 ? 24.379 -7.008 -19.238 1.00 90.12 116 VAL A N 1
ATOM 911 C CA . VAL A 1 116 ? 23.843 -6.576 -20.540 1.00 90.12 116 VAL A CA 1
ATOM 912 C C . VAL A 1 116 ? 22.314 -6.579 -20.537 1.00 90.12 116 VAL A C 1
ATOM 914 O O . VAL A 1 116 ? 21.716 -5.650 -21.072 1.00 90.12 116 VAL A O 1
ATOM 917 N N . VAL A 1 117 ? 21.681 -7.582 -19.916 1.00 95.25 117 VAL A N 1
ATOM 918 C CA . VAL A 1 117 ? 20.215 -7.623 -19.766 1.00 95.25 117 VAL A CA 1
ATOM 919 C C . VAL A 1 117 ? 19.736 -6.460 -18.893 1.00 95.25 117 VAL A C 1
ATOM 921 O O . VAL A 1 117 ? 18.810 -5.759 -19.287 1.00 95.25 117 VAL A O 1
ATOM 924 N N . HIS A 1 118 ? 20.414 -6.185 -17.773 1.00 93.50 118 HIS A N 1
ATOM 925 C CA . HIS A 1 118 ? 20.157 -5.002 -16.943 1.00 93.50 118 HIS A CA 1
ATOM 926 C C . HIS A 1 118 ? 20.208 -3.702 -17.759 1.00 93.50 118 HIS A C 1
ATOM 928 O O . HIS A 1 118 ? 19.257 -2.924 -17.748 1.00 93.50 118 HIS A O 1
ATOM 934 N N . ASP A 1 119 ? 21.306 -3.470 -18.481 1.00 88.50 119 ASP A N 1
ATOM 935 C CA . ASP A 1 119 ? 21.528 -2.220 -19.214 1.00 88.50 119 ASP A CA 1
ATOM 936 C C . ASP A 1 119 ? 20.528 -2.043 -20.359 1.00 88.50 119 ASP A C 1
ATOM 938 O O . ASP A 1 119 ? 20.084 -0.926 -20.629 1.00 88.50 119 ASP A O 1
ATOM 942 N N . TRP A 1 120 ? 20.129 -3.142 -21.002 1.00 95.25 120 TRP A N 1
ATOM 943 C CA . TRP A 1 120 ? 19.055 -3.140 -21.986 1.00 95.25 120 TRP A CA 1
ATOM 944 C C . TRP A 1 120 ? 17.710 -2.737 -21.369 1.00 95.25 120 TRP A C 1
ATOM 946 O O . TRP A 1 120 ? 17.053 -1.848 -21.908 1.00 95.25 120 TRP A O 1
ATOM 956 N N . ILE A 1 121 ? 17.329 -3.314 -20.222 1.00 93.12 121 ILE A N 1
ATOM 957 C CA . ILE A 1 121 ? 16.080 -2.962 -19.527 1.00 93.12 121 ILE A CA 1
ATOM 958 C C . ILE A 1 121 ? 16.080 -1.485 -19.127 1.00 93.12 121 ILE A C 1
ATOM 960 O O . ILE A 1 121 ? 15.098 -0.785 -19.364 1.00 93.12 121 ILE A O 1
ATOM 964 N N . VAL A 1 122 ? 17.189 -0.978 -18.580 1.00 87.69 122 VAL A N 1
ATOM 965 C CA . VAL A 1 122 ? 17.329 0.452 -18.256 1.00 87.69 122 VAL A CA 1
ATOM 966 C C . VAL A 1 122 ? 17.140 1.314 -19.506 1.00 87.69 122 VAL A C 1
ATOM 968 O O . VAL A 1 122 ? 16.421 2.311 -19.463 1.00 87.69 122 VAL A O 1
ATOM 971 N N . ALA A 1 123 ? 17.759 0.931 -20.625 1.00 87.44 123 ALA A N 1
ATOM 972 C CA . ALA A 1 123 ? 17.688 1.689 -21.869 1.00 87.44 123 ALA A CA 1
ATOM 973 C C . ALA A 1 123 ? 16.273 1.730 -22.474 1.00 87.44 123 ALA A C 1
ATOM 975 O O . ALA A 1 123 ? 15.906 2.760 -23.037 1.00 87.44 123 ALA A O 1
ATOM 976 N N . LEU A 1 124 ? 15.465 0.674 -22.307 1.00 86.81 124 LEU A N 1
ATOM 977 C CA . LEU A 1 124 ? 14.056 0.657 -22.729 1.00 86.81 124 LEU A CA 1
ATOM 978 C C . LEU A 1 124 ? 13.219 1.765 -22.062 1.00 86.81 124 LEU A C 1
ATOM 980 O O . LEU A 1 124 ? 12.306 2.292 -22.682 1.00 86.81 124 LEU A O 1
ATOM 984 N N . GLY A 1 125 ? 13.529 2.153 -20.821 1.00 82.50 125 GLY A N 1
ATOM 985 C CA . GLY A 1 125 ? 12.812 3.235 -20.129 1.00 82.50 125 GLY A CA 1
ATOM 986 C C . GLY A 1 125 ? 13.241 4.645 -20.553 1.00 82.50 125 GLY A C 1
ATOM 987 O O . GLY A 1 125 ? 12.574 5.626 -20.235 1.00 82.50 125 GLY A O 1
ATOM 988 N N . LEU A 1 126 ? 14.365 4.778 -21.267 1.00 75.50 126 LEU A N 1
ATOM 989 C CA . LEU A 1 126 ? 14.876 6.078 -21.707 1.00 75.50 126 LEU A CA 1
ATOM 990 C C . LEU A 1 126 ? 14.229 6.552 -23.015 1.00 75.50 126 LEU A C 1
ATOM 992 O O . LEU A 1 126 ? 14.218 7.757 -23.273 1.00 75.50 126 LEU A O 1
ATOM 996 N N . THR A 1 127 ? 13.661 5.649 -23.818 1.00 62.75 127 THR A N 1
ATOM 997 C CA . THR A 1 127 ? 13.051 5.989 -25.113 1.00 62.75 127 THR A CA 1
ATOM 998 C C . THR A 1 127 ? 11.726 6.741 -25.000 1.00 62.75 127 THR A C 1
ATOM 1000 O O . THR A 1 127 ? 11.480 7.616 -25.826 1.00 62.75 127 THR A O 1
ATOM 1003 N N . ASP A 1 128 ? 10.945 6.537 -23.935 1.00 52.22 128 ASP A N 1
ATOM 1004 C CA . ASP A 1 128 ? 9.680 7.269 -23.721 1.00 52.22 128 ASP A CA 1
ATOM 1005 C C . ASP A 1 128 ? 9.880 8.720 -23.247 1.00 52.22 128 ASP A C 1
ATOM 1007 O O . ASP A 1 128 ? 8.992 9.568 -23.363 1.00 52.22 128 ASP A O 1
ATOM 1011 N N . THR A 1 129 ? 11.074 9.069 -22.757 1.00 41.84 129 THR A N 1
ATOM 1012 C CA . THR A 1 129 ? 11.352 10.425 -22.245 1.00 41.84 129 THR A CA 1
ATOM 1013 C C . THR A 1 129 ? 11.674 11.456 -23.338 1.00 41.84 129 THR A C 1
ATOM 1015 O O . THR A 1 129 ? 11.721 12.656 -23.058 1.00 41.84 129 THR A O 1
ATOM 1018 N N . SER A 1 130 ? 11.867 11.023 -24.591 1.00 35.75 130 SER A N 1
ATOM 1019 C CA . SER A 1 130 ? 12.252 11.891 -25.717 1.00 35.75 130 SER A CA 1
ATOM 1020 C C . SER A 1 130 ? 11.058 12.528 -26.447 1.00 35.75 130 SER A C 1
ATOM 1022 O O . SER A 1 130 ? 11.183 13.641 -26.962 1.00 35.75 130 SER A O 1
ATOM 1024 N N . GLU A 1 131 ? 9.887 11.884 -26.473 1.00 34.06 131 GLU A N 1
ATOM 1025 C CA . GLU A 1 131 ? 8.699 12.421 -27.165 1.00 34.06 131 GLU A CA 1
ATOM 1026 C C . GLU A 1 131 ? 7.888 13.408 -26.307 1.00 34.06 131 GLU A C 1
ATOM 1028 O O . GLU A 1 131 ? 7.252 14.322 -26.835 1.00 34.06 131 GLU A O 1
ATOM 1033 N N . ALA A 1 132 ? 7.986 13.329 -24.977 1.00 33.94 132 ALA A N 1
ATOM 1034 C CA . ALA A 1 132 ? 7.244 14.201 -24.060 1.00 33.94 132 ALA A CA 1
ATOM 1035 C C . ALA A 1 132 ? 7.730 15.671 -24.033 1.00 33.94 132 ALA A C 1
ATOM 1037 O O . ALA A 1 132 ? 7.093 16.529 -23.416 1.00 33.94 132 ALA A O 1
ATOM 1038 N N . ALA A 1 133 ? 8.843 16.000 -24.700 1.00 33.12 133 ALA A N 1
ATOM 1039 C CA . ALA A 1 133 ? 9.445 17.336 -24.667 1.00 33.12 133 ALA A CA 1
ATOM 1040 C C . ALA A 1 133 ? 9.047 18.268 -25.832 1.00 33.12 133 ALA A C 1
ATOM 1042 O O . ALA A 1 133 ? 9.511 19.413 -25.869 1.00 33.12 133 ALA A O 1
ATOM 1043 N N . VAL A 1 134 ? 8.180 17.850 -26.766 1.00 32.00 134 VAL A N 1
ATOM 1044 C CA . VAL A 1 134 ? 7.752 18.707 -27.890 1.00 32.00 134 VAL A CA 1
ATOM 1045 C C . VAL A 1 134 ? 6.229 18.771 -28.018 1.00 32.00 134 VAL A C 1
ATOM 1047 O O . VAL A 1 134 ? 5.611 18.074 -28.806 1.00 32.00 134 VAL A O 1
ATOM 1050 N N . GLY A 1 135 ? 5.650 19.736 -27.301 1.00 27.56 135 GLY A N 1
ATOM 1051 C CA . GLY A 1 135 ? 4.562 20.563 -27.828 1.00 27.56 135 GLY A CA 1
ATOM 1052 C C . GLY A 1 135 ? 3.148 19.991 -27.763 1.00 27.56 135 GLY A C 1
ATOM 1053 O O . GLY A 1 135 ? 2.650 19.409 -28.719 1.00 27.56 135 GLY A O 1
ATOM 1054 N N . GLY A 1 136 ? 2.434 20.351 -26.696 1.00 29.34 136 GLY A N 1
ATOM 1055 C CA . GLY A 1 136 ? 0.980 20.442 -26.744 1.00 29.34 136 GLY A CA 1
ATOM 1056 C C . GLY A 1 136 ? 0.525 21.542 -27.709 1.00 29.34 136 GLY A C 1
ATOM 1057 O O . GLY A 1 136 ? 0.920 22.697 -27.559 1.00 29.34 136 GLY A O 1
ATOM 1058 N N . VAL A 1 137 ? -0.337 21.175 -28.657 1.00 27.83 137 VAL A N 1
ATOM 1059 C CA . VAL A 1 137 ? -1.376 22.030 -29.246 1.00 27.83 137 VAL A CA 1
ATOM 1060 C C . VAL A 1 137 ? -2.563 21.119 -29.565 1.00 27.83 137 VAL A C 1
ATOM 1062 O O . VAL A 1 137 ? -2.477 20.264 -30.442 1.00 27.83 137 VAL A O 1
ATOM 1065 N N . GLU A 1 138 ? -3.667 21.296 -28.842 1.00 31.78 138 GLU A N 1
ATOM 1066 C CA . GLU A 1 138 ? -4.981 20.790 -29.245 1.00 31.78 138 GLU A CA 1
ATOM 1067 C C . GLU A 1 138 ? -5.439 21.511 -30.523 1.00 31.78 138 GLU A C 1
ATOM 1069 O O . GLU A 1 138 ? -5.457 22.741 -30.547 1.00 31.78 138 GLU A O 1
ATOM 1074 N N . ASP A 1 139 ? -5.886 20.771 -31.543 1.00 27.39 139 ASP A N 1
ATOM 1075 C CA . ASP A 1 139 ? -7.122 21.123 -32.253 1.00 27.39 139 ASP A CA 1
ATOM 1076 C C . ASP A 1 139 ? -7.734 19.906 -32.975 1.00 27.39 139 ASP A C 1
ATOM 1078 O O . ASP A 1 139 ? -7.041 18.997 -33.431 1.00 27.39 139 ASP A O 1
ATOM 1082 N N . ALA A 1 140 ? -9.063 19.889 -33.033 1.00 25.30 140 ALA A N 1
ATOM 1083 C CA . ALA A 1 140 ? -9.915 18.724 -33.269 1.00 25.30 140 ALA A CA 1
ATOM 1084 C C . ALA A 1 140 ? -10.218 18.412 -34.772 1.00 25.30 140 ALA A C 1
ATOM 1086 O O . ALA A 1 140 ? -9.480 18.804 -35.676 1.00 25.30 140 ALA A O 1
ATOM 1087 N N . PRO A 1 141 ? -11.284 17.641 -35.079 1.00 35.34 141 PRO A N 1
ATOM 1088 C CA . PRO A 1 141 ? -11.263 16.378 -35.818 1.00 35.34 141 PRO A CA 1
ATOM 1089 C C . PRO A 1 141 ? -11.303 16.524 -37.354 1.00 35.34 141 PRO A C 1
ATOM 1091 O O . PRO A 1 141 ? -11.931 17.440 -37.897 1.00 35.34 141 PRO A O 1
ATOM 1094 N N . ARG A 1 142 ? -10.738 15.556 -38.098 1.00 27.31 142 ARG A N 1
ATOM 1095 C CA . ARG A 1 142 ? -10.878 15.513 -39.567 1.00 27.31 142 ARG A CA 1
ATOM 1096 C C . ARG A 1 142 ? -11.098 14.105 -40.145 1.00 27.31 142 ARG A C 1
ATOM 1098 O O . ARG A 1 142 ? -10.159 13.364 -40.381 1.00 27.31 142 ARG A O 1
ATOM 1105 N N . LYS A 1 143 ? -12.385 13.833 -40.394 1.00 25.03 143 LYS A N 1
ATOM 1106 C CA . LYS A 1 143 ? -13.038 13.168 -41.545 1.00 25.03 143 LYS A CA 1
ATOM 1107 C C . LYS A 1 143 ? -12.241 12.175 -42.414 1.00 25.03 143 LYS A C 1
ATOM 1109 O O . LYS A 1 143 ? -11.339 12.564 -43.150 1.00 25.03 143 LYS A O 1
ATOM 1114 N N . ASP A 1 144 ? -12.773 10.955 -42.431 1.00 29.50 144 ASP A N 1
ATOM 1115 C CA . ASP A 1 144 ? -12.775 9.887 -43.446 1.00 29.50 144 ASP A CA 1
ATOM 1116 C C . ASP A 1 144 ? -12.603 10.345 -44.904 1.00 29.50 144 ASP A C 1
ATOM 1118 O O . ASP A 1 144 ? -13.362 11.214 -45.323 1.00 29.50 144 ASP A O 1
ATOM 1122 N N . ILE A 1 145 ? -11.717 9.680 -45.678 1.00 26.03 145 ILE A N 1
ATOM 1123 C CA . ILE A 1 145 ? -11.931 9.120 -47.047 1.00 26.03 145 ILE A CA 1
ATOM 1124 C C . ILE A 1 145 ? -10.842 8.016 -47.328 1.00 26.03 145 ILE A C 1
ATOM 1126 O O . ILE A 1 145 ? -9.907 7.913 -46.538 1.00 26.03 145 ILE A O 1
ATOM 1130 N N . PRO A 1 146 ? -10.926 7.125 -48.350 1.00 27.25 146 PRO A N 1
ATOM 1131 C CA . PRO A 1 146 ? -10.871 5.667 -48.184 1.00 27.25 146 PRO A CA 1
ATOM 1132 C C . PRO A 1 146 ? -9.607 4.985 -48.761 1.00 27.25 146 PRO A C 1
ATOM 1134 O O . PRO A 1 146 ? -8.910 5.526 -49.618 1.00 27.25 146 PRO A O 1
ATOM 1137 N N . LEU A 1 147 ? -9.369 3.732 -48.349 1.00 28.77 147 LEU A N 1
ATOM 1138 C CA . LEU A 1 147 ? -8.383 2.828 -48.956 1.00 28.77 147 LEU A CA 1
ATOM 1139 C C . LEU A 1 147 ? -8.679 2.609 -50.451 1.00 28.77 147 LEU A C 1
ATOM 1141 O O . LEU A 1 147 ? -9.720 2.057 -50.809 1.00 28.77 147 LEU A O 1
ATOM 1145 N N . ALA A 1 148 ? -7.722 2.961 -51.310 1.00 25.88 148 ALA A N 1
ATOM 1146 C CA . ALA A 1 148 ? -7.653 2.462 -52.677 1.00 25.88 148 ALA A CA 1
ATOM 1147 C C . ALA A 1 148 ? -6.706 1.257 -52.722 1.00 25.88 148 ALA A C 1
ATOM 1149 O O . ALA A 1 148 ? -5.501 1.371 -52.508 1.00 25.88 148 ALA A O 1
ATOM 1150 N N . SER A 1 149 ? -7.284 0.094 -52.998 1.00 29.98 149 SER A N 1
ATOM 1151 C CA . SER A 1 149 ? -6.593 -1.133 -53.357 1.00 29.98 149 SER A CA 1
ATOM 1152 C C . SER A 1 149 ? -6.092 -1.045 -54.800 1.00 29.98 149 SER A C 1
ATOM 1154 O O . SER A 1 149 ? -6.870 -0.856 -55.733 1.00 29.98 149 SER A O 1
ATOM 1156 N N . THR A 1 150 ? -4.793 -1.249 -55.010 1.00 28.75 150 THR A N 1
ATOM 1157 C CA . THR A 1 150 ? -4.250 -1.568 -56.336 1.00 28.75 150 THR A CA 1
ATOM 1158 C C . THR A 1 150 ? -3.577 -2.927 -56.302 1.00 28.75 150 THR A C 1
ATOM 1160 O O . THR A 1 150 ? -2.461 -3.099 -55.824 1.00 28.75 150 THR A O 1
ATOM 1163 N N . SER A 1 151 ? -4.334 -3.883 -56.832 1.00 27.31 151 SER A N 1
ATOM 1164 C CA . SER A 1 151 ? -3.904 -5.158 -57.392 1.00 27.31 151 SER A CA 1
ATOM 1165 C C . SER A 1 151 ? -2.705 -4.983 -58.329 1.00 27.31 151 SER A C 1
ATOM 1167 O O . SER A 1 151 ? -2.795 -4.233 -59.301 1.00 27.31 151 SER A O 1
ATOM 1169 N N . LEU A 1 152 ? -1.648 -5.766 -58.118 1.00 29.09 152 LEU A N 1
ATOM 1170 C CA . LEU A 1 152 ? -0.671 -6.086 -59.155 1.00 29.09 152 LEU A CA 1
ATOM 1171 C C . LEU A 1 152 ? -0.631 -7.602 -59.336 1.00 29.09 152 LEU A C 1
ATOM 1173 O O . LEU A 1 152 ? -0.105 -8.334 -58.503 1.00 29.09 152 LEU A O 1
ATOM 11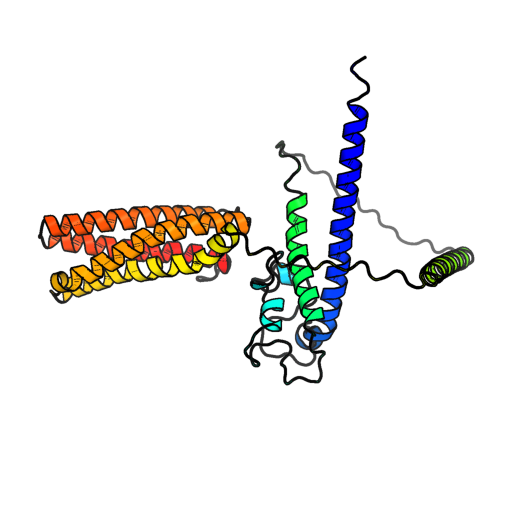77 N N . ALA A 1 153 ? -1.208 -8.048 -60.450 1.00 27.48 153 ALA A N 1
ATOM 1178 C CA . ALA A 1 153 ? -0.988 -9.363 -61.017 1.00 27.48 153 ALA A CA 1
ATOM 1179 C C . ALA A 1 153 ? -0.183 -9.216 -62.317 1.00 27.48 153 ALA A C 1
ATOM 1181 O O . ALA A 1 153 ? -0.575 -8.470 -63.209 1.00 27.48 153 ALA A O 1
ATOM 1182 N N . ASN A 1 154 ? 0.891 -10.003 -62.380 1.00 31.61 154 ASN A N 1
ATOM 1183 C CA . ASN A 1 154 ? 1.540 -10.627 -63.536 1.00 31.61 154 ASN A CA 1
ATOM 1184 C C . ASN A 1 154 ? 2.131 -9.774 -64.673 1.00 31.61 154 ASN A C 1
ATOM 1186 O O . ASN A 1 154 ? 1.432 -9.166 -65.477 1.00 31.61 154 ASN A O 1
ATOM 1190 N N . GLY A 1 155 ? 3.445 -9.949 -64.845 1.00 27.80 155 GLY A N 1
ATOM 1191 C CA . GLY A 1 155 ? 4.189 -9.675 -66.072 1.00 27.80 155 GLY A CA 1
ATOM 1192 C C . GLY A 1 155 ? 5.611 -10.228 -65.972 1.00 27.80 155 GLY A C 1
ATOM 1193 O O . GLY A 1 155 ? 6.534 -9.491 -65.649 1.00 27.80 155 GLY A O 1
ATOM 1194 N N . ALA A 1 156 ? 5.777 -11.534 -66.198 1.00 34.28 156 ALA A N 1
ATOM 1195 C CA . ALA A 1 156 ? 7.086 -12.159 -66.372 1.00 34.28 156 ALA A CA 1
ATOM 1196 C C . ALA A 1 156 ? 7.651 -11.794 -67.757 1.00 34.28 156 ALA A C 1
ATOM 1198 O O . ALA A 1 156 ? 6.971 -11.990 -68.765 1.00 34.28 156 ALA A O 1
ATOM 1199 N N . GLY A 1 157 ? 8.880 -11.277 -67.784 1.00 28.02 157 GLY A N 1
ATOM 1200 C CA . GLY A 1 157 ? 9.672 -11.025 -68.986 1.00 28.02 157 GLY A CA 1
ATOM 1201 C C . GLY A 1 157 ? 11.133 -11.402 -68.733 1.00 28.02 157 GLY A C 1
ATOM 1202 O O . GLY A 1 157 ? 11.772 -10.867 -67.827 1.00 28.02 157 GLY A O 1
ATOM 1203 N N . GLU A 1 158 ? 11.617 -12.375 -69.501 1.00 38.25 158 GLU A N 1
ATOM 1204 C CA . GLU A 1 158 ? 12.980 -12.913 -69.527 1.00 38.25 158 GLU A CA 1
ATOM 1205 C C . GLU A 1 158 ? 13.997 -11.873 -70.027 1.00 38.25 158 GLU A C 1
ATOM 1207 O O . GLU A 1 158 ? 14.383 -11.938 -71.178 1.00 38.25 158 GLU A O 1
ATOM 1212 N N . ASP A 1 159 ? 14.451 -10.937 -69.186 1.00 37.69 159 ASP A N 1
ATOM 1213 C CA . ASP A 1 159 ? 15.614 -10.067 -69.494 1.00 37.69 159 ASP A CA 1
ATOM 1214 C C . ASP A 1 159 ? 16.438 -9.661 -68.240 1.00 37.69 159 ASP A C 1
ATOM 1216 O O . ASP A 1 159 ? 17.387 -8.880 -68.313 1.00 37.69 159 ASP A O 1
ATOM 1220 N N . ALA A 1 160 ? 16.118 -10.196 -67.055 1.00 41.56 160 ALA A N 1
ATOM 1221 C CA . ALA A 1 160 ? 16.588 -9.675 -65.761 1.00 41.56 160 ALA A CA 1
ATOM 1222 C C . ALA A 1 160 ? 17.798 -10.409 -65.141 1.00 41.56 160 ALA A C 1
ATOM 1224 O O . ALA A 1 160 ? 17.957 -10.415 -63.922 1.00 41.56 160 ALA A O 1
ATOM 1225 N N . GLN A 1 161 ? 18.655 -11.050 -65.941 1.00 44.75 161 GLN A N 1
ATOM 1226 C CA . GLN A 1 161 ? 19.776 -11.847 -65.415 1.00 44.75 161 GLN A CA 1
ATOM 1227 C C . GLN A 1 161 ? 21.164 -11.165 -65.356 1.00 44.75 161 GLN A C 1
ATOM 1229 O O . GLN A 1 161 ? 21.953 -11.591 -64.514 1.00 44.75 161 GLN A O 1
ATOM 1234 N N . PRO A 1 162 ? 21.504 -10.102 -66.122 1.00 38.41 162 PRO A N 1
ATOM 1235 C CA . PRO A 1 162 ? 22.816 -9.457 -65.975 1.00 38.41 162 PRO A CA 1
ATOM 1236 C C . PRO A 1 162 ? 22.873 -8.421 -64.833 1.00 38.41 162 PRO A C 1
ATOM 1238 O O . PRO A 1 162 ? 23.952 -8.142 -64.320 1.00 38.41 162 PRO A O 1
ATOM 1241 N N . GLN A 1 163 ? 21.730 -7.890 -64.379 1.00 47.62 163 GLN A N 1
ATOM 1242 C CA . GLN A 1 163 ? 21.684 -6.839 -63.344 1.00 47.62 163 GLN A CA 1
ATOM 1243 C C . GLN A 1 163 ? 21.842 -7.387 -61.914 1.00 47.62 163 GLN A C 1
ATOM 1245 O O . GLN A 1 163 ? 22.387 -6.710 -61.045 1.00 47.62 163 GLN A O 1
ATOM 1250 N N . LEU A 1 164 ? 21.432 -8.638 -61.667 1.00 43.22 164 LEU A N 1
ATOM 1251 C CA . LEU A 1 164 ? 21.573 -9.275 -60.353 1.00 43.22 164 LEU A CA 1
ATOM 1252 C C . LEU A 1 164 ? 23.030 -9.668 -60.058 1.00 43.22 164 LEU A C 1
ATOM 1254 O O . LEU A 1 164 ? 23.482 -9.540 -58.924 1.00 43.22 164 LEU A O 1
ATOM 1258 N N . SER A 1 165 ? 23.793 -10.096 -61.070 1.00 43.91 165 SER A N 1
ATOM 1259 C CA . SER A 1 165 ? 25.216 -10.420 -60.901 1.00 43.91 165 SER A CA 1
ATOM 1260 C C . SER A 1 165 ? 26.076 -9.189 -60.622 1.00 43.91 165 SER A C 1
ATOM 1262 O O . SER A 1 165 ? 27.039 -9.274 -59.862 1.00 43.91 165 SER A O 1
ATOM 1264 N N . GLU A 1 166 ? 25.722 -8.042 -61.201 1.00 55.34 166 G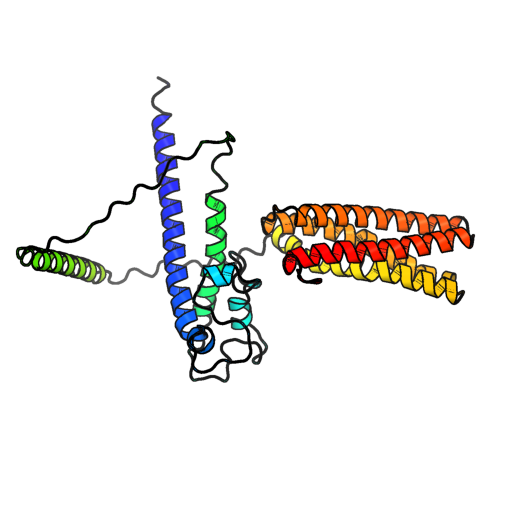LU A N 1
ATOM 1265 C CA . GLU A 1 166 ? 26.450 -6.786 -61.009 1.00 55.34 166 GLU A CA 1
ATOM 1266 C C . GLU A 1 166 ? 26.177 -6.208 -59.609 1.00 55.34 166 GLU A C 1
ATOM 1268 O O . GLU A 1 166 ? 27.120 -5.895 -58.883 1.00 55.34 166 GLU A O 1
ATOM 1273 N N . ALA A 1 167 ? 24.917 -6.243 -59.155 1.00 50.22 167 ALA A N 1
ATOM 1274 C CA . ALA A 1 167 ? 24.532 -5.844 -57.798 1.00 50.22 167 ALA A CA 1
ATOM 1275 C C . ALA A 1 167 ? 25.148 -6.736 -56.699 1.00 50.22 167 ALA A C 1
ATOM 1277 O O . ALA A 1 167 ? 25.562 -6.238 -55.653 1.00 50.22 167 ALA A O 1
ATOM 1278 N N . ILE A 1 168 ? 25.262 -8.051 -56.932 1.00 52.62 168 ILE A N 1
ATOM 1279 C CA . ILE A 1 168 ? 25.922 -8.975 -55.990 1.00 52.62 168 ILE A CA 1
ATOM 1280 C C . ILE A 1 168 ? 27.436 -8.721 -55.939 1.00 52.62 168 ILE A C 1
ATOM 1282 O O . ILE A 1 168 ? 28.035 -8.800 -54.867 1.00 52.62 168 ILE A O 1
ATOM 1286 N N . THR A 1 169 ? 28.055 -8.373 -57.070 1.00 60.62 169 THR A N 1
ATOM 1287 C CA . THR A 1 169 ? 29.495 -8.069 -57.133 1.00 60.62 169 THR A CA 1
ATOM 1288 C C . THR A 1 169 ? 29.812 -6.744 -56.435 1.00 60.62 169 THR A C 1
ATOM 1290 O O . THR A 1 169 ? 30.803 -6.642 -55.714 1.00 60.62 169 THR A O 1
ATOM 1293 N N . GLU A 1 170 ? 28.946 -5.740 -56.571 1.00 59.84 170 GLU A N 1
ATOM 1294 C CA . GLU A 1 170 ? 29.081 -4.455 -55.880 1.00 59.84 170 GLU A CA 1
ATOM 1295 C C . GLU A 1 170 ? 28.849 -4.581 -54.364 1.00 59.84 170 GLU A C 1
ATOM 1297 O O . GLU A 1 170 ? 29.613 -4.024 -53.570 1.00 59.84 170 GLU A O 1
ATOM 1302 N N . ALA A 1 171 ? 27.883 -5.404 -53.941 1.00 45.84 171 ALA A N 1
ATOM 1303 C CA . ALA A 1 171 ? 27.680 -5.730 -52.531 1.00 45.84 171 ALA A CA 1
ATOM 1304 C C . ALA A 1 171 ? 28.874 -6.498 -51.932 1.00 45.84 171 ALA A C 1
ATOM 1306 O O . ALA A 1 171 ? 29.331 -6.162 -50.839 1.00 45.84 171 ALA A O 1
ATOM 1307 N N . ALA A 1 172 ? 29.436 -7.473 -52.655 1.00 49.25 172 ALA A N 1
ATOM 1308 C CA . ALA A 1 172 ? 30.608 -8.229 -52.207 1.00 49.25 172 ALA A CA 1
ATOM 1309 C C . ALA A 1 172 ? 31.855 -7.337 -52.058 1.00 49.25 172 ALA A C 1
ATOM 1311 O O . ALA A 1 172 ? 32.530 -7.389 -51.030 1.00 49.25 172 ALA A O 1
ATOM 1312 N N . ASN A 1 173 ? 32.106 -6.448 -53.026 1.00 61.53 173 ASN A N 1
ATOM 1313 C CA . ASN A 1 173 ? 33.223 -5.500 -52.973 1.00 61.53 173 ASN A CA 1
ATOM 1314 C C . ASN A 1 173 ? 33.067 -4.477 -51.835 1.00 61.53 173 ASN A C 1
ATOM 1316 O O . ASN A 1 173 ? 34.055 -4.062 -51.230 1.00 61.53 173 ASN A O 1
ATOM 1320 N N . THR A 1 174 ? 31.831 -4.091 -51.509 1.00 59.16 174 THR A N 1
ATOM 1321 C CA . THR A 1 174 ? 31.544 -3.190 -50.383 1.00 59.16 174 THR A CA 1
ATOM 1322 C C . THR A 1 174 ? 31.801 -3.879 -49.041 1.00 59.16 174 THR A C 1
ATOM 1324 O O . THR A 1 174 ? 32.385 -3.275 -48.143 1.00 59.16 174 THR A O 1
ATOM 1327 N N . ILE A 1 175 ? 31.447 -5.161 -48.915 1.00 47.38 175 ILE A N 1
ATOM 1328 C CA . ILE A 1 175 ? 31.711 -5.967 -47.714 1.00 47.38 175 ILE A CA 1
ATOM 1329 C C . ILE A 1 175 ? 33.220 -6.198 -47.526 1.00 47.38 175 ILE A C 1
ATOM 1331 O O . ILE A 1 175 ? 33.725 -6.063 -46.412 1.00 47.38 175 ILE A O 1
ATOM 1335 N N . GLU A 1 176 ? 33.971 -6.459 -48.599 1.00 53.62 176 GLU A N 1
ATOM 1336 C CA . GLU A 1 176 ? 35.433 -6.619 -48.534 1.00 53.62 176 GLU A CA 1
ATOM 1337 C C . GLU A 1 176 ? 36.155 -5.292 -48.216 1.00 53.62 176 GLU A C 1
ATOM 1339 O O . GLU A 1 176 ? 37.133 -5.265 -47.460 1.00 53.62 176 GLU A O 1
ATOM 1344 N N . ALA A 1 177 ? 35.629 -4.158 -48.692 1.00 51.16 177 ALA A N 1
ATOM 1345 C CA . ALA A 1 177 ? 36.118 -2.825 -48.330 1.00 51.16 177 ALA A CA 1
ATOM 1346 C C . ALA A 1 177 ? 35.839 -2.460 -46.857 1.00 51.16 177 ALA A C 1
ATOM 1348 O O . ALA A 1 177 ? 36.626 -1.737 -46.244 1.00 51.16 177 ALA A O 1
ATOM 1349 N N . ILE A 1 178 ? 34.750 -2.968 -46.268 1.00 50.16 178 ILE A N 1
ATOM 1350 C CA . ILE A 1 178 ? 34.446 -2.810 -44.837 1.00 50.16 178 ILE A CA 1
ATOM 1351 C C . ILE A 1 178 ? 35.366 -3.714 -44.000 1.00 50.16 178 ILE A C 1
ATOM 1353 O O . ILE A 1 178 ? 36.002 -3.232 -43.062 1.00 50.16 178 ILE A O 1
ATOM 1357 N N . ALA A 1 179 ? 35.550 -4.975 -44.403 1.00 41.97 179 ALA A N 1
ATOM 1358 C CA . ALA A 1 179 ? 36.412 -5.936 -43.708 1.00 41.97 179 ALA A CA 1
ATOM 1359 C C . ALA A 1 179 ? 37.903 -5.537 -43.718 1.00 41.97 179 ALA A C 1
ATOM 1361 O O . ALA A 1 179 ? 38.614 -5.716 -42.729 1.00 41.97 179 ALA A O 1
ATOM 1362 N N . THR A 1 180 ? 38.395 -4.933 -44.805 1.00 45.84 180 THR A N 1
ATOM 1363 C CA . THR A 1 180 ? 39.781 -4.424 -44.868 1.00 45.84 180 THR A CA 1
ATOM 1364 C C . THR A 1 180 ? 39.988 -3.128 -44.079 1.00 45.84 180 THR A C 1
ATOM 1366 O O . THR A 1 180 ? 41.115 -2.836 -43.671 1.00 45.84 180 THR A O 1
ATOM 1369 N N . LYS A 1 181 ? 38.919 -2.374 -43.794 1.00 45.00 181 LYS A N 1
ATOM 1370 C CA . LYS A 1 181 ? 38.967 -1.172 -42.949 1.00 45.00 181 LYS A CA 1
ATOM 1371 C C . LYS A 1 181 ? 39.007 -1.508 -41.453 1.00 45.00 181 LYS A C 1
ATOM 1373 O O . LYS A 1 181 ? 39.600 -0.752 -40.688 1.00 45.00 181 LYS A O 1
ATOM 1378 N N . GLU A 1 182 ? 38.466 -2.658 -41.050 1.00 41.88 182 GLU A N 1
ATOM 1379 C CA . GLU A 1 182 ? 38.551 -3.170 -39.671 1.00 41.88 182 GLU A CA 1
ATOM 1380 C C . GLU A 1 182 ? 39.897 -3.851 -39.353 1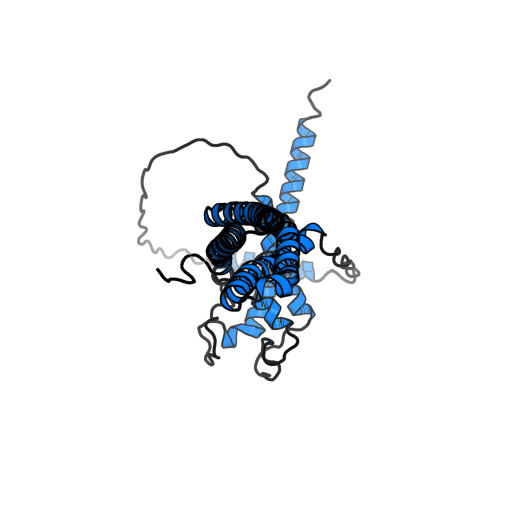.00 41.88 182 GLU A C 1
ATOM 1382 O O . GLU A 1 182 ? 40.317 -3.894 -38.199 1.00 41.88 182 GLU A O 1
ATOM 1387 N N . GLY A 1 183 ? 40.641 -4.303 -40.369 1.00 33.81 183 GLY A N 1
ATOM 1388 C CA . GLY A 1 183 ? 41.931 -4.989 -40.204 1.00 33.81 183 GLY A CA 1
ATOM 1389 C C . GLY A 1 183 ? 43.145 -4.103 -39.878 1.00 33.81 183 GLY A C 1
ATOM 1390 O O . GLY A 1 183 ? 44.247 -4.632 -39.751 1.00 33.81 183 GLY A O 1
ATOM 1391 N N . ASN A 1 184 ? 42.983 -2.778 -39.751 1.00 41.44 184 ASN A N 1
ATOM 1392 C CA . ASN A 1 184 ? 44.102 -1.831 -39.609 1.00 41.44 184 ASN A CA 1
ATOM 1393 C C . ASN A 1 184 ? 44.052 -0.945 -38.348 1.00 41.44 184 ASN A C 1
ATOM 1395 O O . ASN A 1 184 ? 44.631 0.142 -38.324 1.00 41.44 184 ASN A O 1
ATOM 1399 N N . HIS A 1 185 ? 43.432 -1.427 -37.269 1.00 38.88 185 HIS A N 1
ATOM 1400 C CA . HIS A 1 185 ? 43.613 -0.861 -35.929 1.00 38.88 185 HIS A CA 1
ATOM 1401 C C . HIS A 1 185 ? 44.475 -1.780 -35.059 1.00 38.88 185 HIS A C 1
ATOM 1403 O O . HIS A 1 185 ? 44.012 -2.480 -34.164 1.00 38.88 185 HIS A O 1
ATOM 1409 N N . ALA A 1 186 ? 45.782 -1.739 -35.319 1.00 36.62 186 ALA A N 1
ATOM 1410 C CA . ALA A 1 186 ? 46.775 -2.146 -34.340 1.00 36.62 186 ALA A CA 1
ATOM 1411 C C . ALA A 1 186 ? 46.779 -1.144 -33.167 1.00 36.62 186 ALA A C 1
ATOM 1413 O O . ALA A 1 186 ? 47.053 0.038 -33.355 1.00 36.62 186 ALA A O 1
ATOM 1414 N N . SER A 1 187 ? 46.508 -1.650 -31.959 1.00 39.75 187 SER A N 1
ATOM 1415 C CA . SER A 1 187 ? 46.853 -1.054 -30.659 1.00 39.75 187 SER A CA 1
ATOM 1416 C C . SER A 1 187 ? 46.435 0.409 -30.437 1.00 39.75 187 SER A C 1
ATOM 1418 O O . SER A 1 187 ? 47.277 1.273 -30.184 1.00 39.75 187 SER A O 1
ATOM 1420 N N . ALA A 1 188 ? 45.132 0.679 -30.412 1.00 34.06 188 ALA A N 1
ATOM 1421 C CA . ALA A 1 188 ? 44.611 1.743 -29.561 1.00 34.06 188 ALA A CA 1
ATOM 1422 C C . ALA A 1 188 ? 44.152 1.082 -28.258 1.00 34.06 188 ALA A C 1
ATOM 1424 O O . ALA A 1 188 ? 43.325 0.177 -28.291 1.00 34.06 188 ALA A O 1
ATOM 1425 N N . SER A 1 189 ? 44.744 1.479 -27.131 1.00 39.44 189 SER A N 1
ATOM 1426 C CA . SER A 1 189 ? 44.242 1.155 -25.795 1.00 39.44 189 SER A CA 1
ATOM 1427 C C . SER A 1 189 ? 42.725 1.316 -25.770 1.00 39.44 189 SER A C 1
ATOM 1429 O O . SER A 1 189 ? 42.254 2.385 -26.173 1.00 39.44 189 SER A O 1
ATOM 1431 N N . ASP A 1 190 ? 42.003 0.288 -25.310 1.00 31.45 190 ASP A N 1
ATOM 1432 C CA . ASP A 1 190 ? 40.572 0.370 -25.010 1.00 31.45 190 ASP A CA 1
ATOM 1433 C C . ASP A 1 190 ? 40.284 1.746 -24.397 1.00 31.45 190 ASP A C 1
ATOM 1435 O O . ASP A 1 190 ? 40.964 2.114 -23.425 1.00 31.45 190 ASP A O 1
ATOM 1439 N N . PRO A 1 191 ? 39.349 2.554 -24.939 1.00 38.56 191 PRO A N 1
ATOM 1440 C CA . PRO A 1 191 ? 38.873 3.692 -24.183 1.00 38.56 191 PRO A CA 1
ATOM 1441 C C . PRO A 1 191 ? 38.325 3.081 -22.905 1.00 38.56 191 PRO A C 1
ATOM 1443 O O . PRO A 1 191 ? 37.365 2.313 -22.954 1.00 38.56 191 PRO A O 1
ATOM 1446 N N . ALA A 1 192 ? 39.015 3.329 -21.790 1.00 31.89 192 ALA A N 1
ATOM 1447 C CA . ALA A 1 192 ? 38.582 2.881 -20.488 1.00 31.89 192 ALA A CA 1
ATOM 1448 C C . ALA A 1 192 ? 37.112 3.271 -20.382 1.00 31.89 192 ALA A C 1
ATOM 1450 O O . ALA A 1 192 ? 36.786 4.458 -20.320 1.00 31.89 192 ALA A O 1
ATOM 1451 N N . VAL A 1 193 ? 36.233 2.270 -20.443 1.00 38.03 193 VAL A N 1
ATOM 1452 C CA . VAL A 1 193 ? 34.848 2.418 -20.042 1.00 38.03 193 VAL A CA 1
ATOM 1453 C C . VAL A 1 193 ? 34.976 2.764 -18.574 1.00 38.03 193 VAL A C 1
ATOM 1455 O O . VAL A 1 193 ? 35.174 1.899 -17.722 1.00 38.03 193 VAL A O 1
ATOM 1458 N N . THR A 1 194 ? 35.004 4.061 -18.285 1.00 36.44 194 THR A N 1
ATOM 1459 C CA . THR A 1 194 ? 34.837 4.561 -16.938 1.00 36.44 194 THR A CA 1
ATOM 1460 C C . THR A 1 194 ? 33.421 4.165 -16.584 1.00 36.44 194 THR A C 1
ATOM 1462 O O . THR A 1 194 ? 32.477 4.869 -16.938 1.00 36.44 194 THR A O 1
ATOM 1465 N N . ILE A 1 195 ? 33.280 2.985 -15.976 1.00 40.81 195 ILE A N 1
ATOM 1466 C CA . ILE A 1 195 ? 32.076 2.581 -15.270 1.00 40.81 195 ILE A CA 1
ATOM 1467 C C . ILE A 1 195 ? 31.831 3.726 -14.298 1.00 40.81 195 ILE A C 1
ATOM 1469 O O . ILE A 1 195 ? 32.574 3.906 -13.332 1.00 40.81 195 ILE A O 1
ATOM 1473 N N . ARG A 1 196 ? 30.862 4.580 -14.624 1.00 44.91 196 ARG A N 1
ATOM 1474 C CA . ARG A 1 196 ? 30.343 5.534 -13.663 1.00 44.91 196 ARG A CA 1
ATOM 1475 C C . ARG A 1 196 ? 29.791 4.655 -12.551 1.00 44.91 196 ARG A C 1
ATOM 1477 O O . ARG A 1 196 ? 28.880 3.872 -12.806 1.00 44.91 196 ARG A O 1
ATOM 1484 N N . GLU A 1 197 ? 30.418 4.713 -11.376 1.00 42.84 197 GLU A N 1
ATOM 1485 C CA . GLU A 1 197 ? 29.882 4.138 -10.138 1.00 42.84 197 GLU A CA 1
ATOM 1486 C C . GLU A 1 197 ? 28.368 4.377 -10.130 1.00 42.84 197 GLU A C 1
ATOM 1488 O O . GLU A 1 197 ? 27.974 5.501 -10.478 1.00 42.84 197 GLU A O 1
ATOM 1493 N N . PRO A 1 198 ? 27.526 3.362 -9.834 1.00 47.50 198 PRO A N 1
ATOM 1494 C CA . PRO A 1 198 ? 26.083 3.540 -9.880 1.00 47.50 198 PRO A CA 1
ATOM 1495 C C . PRO A 1 198 ? 25.771 4.771 -9.042 1.00 47.50 198 PRO A C 1
ATOM 1497 O O . PRO A 1 198 ? 26.099 4.819 -7.853 1.00 47.50 198 PRO A O 1
ATOM 1500 N N . ALA A 1 199 ? 25.244 5.812 -9.694 1.00 57.16 199 ALA A N 1
ATOM 1501 C CA . ALA A 1 199 ? 24.777 6.982 -8.982 1.00 57.16 199 ALA A CA 1
ATOM 1502 C C . ALA A 1 199 ? 23.817 6.439 -7.924 1.00 57.16 199 ALA A C 1
ATOM 1504 O O . ALA A 1 199 ? 22.902 5.688 -8.266 1.00 57.16 199 ALA A O 1
ATOM 1505 N N . GLY A 1 200 ? 24.108 6.698 -6.646 1.00 57.97 200 GLY A N 1
ATOM 1506 C CA . GLY A 1 200 ? 23.255 6.227 -5.560 1.00 57.97 200 GLY A CA 1
ATOM 1507 C C . GLY A 1 200 ? 21.802 6.558 -5.891 1.00 57.97 200 GLY A C 1
ATOM 1508 O O . GLY A 1 200 ? 21.543 7.614 -6.464 1.00 57.97 200 GLY A O 1
ATOM 1509 N N . ILE A 1 201 ? 20.891 5.629 -5.596 1.00 68.69 201 ILE A N 1
ATOM 1510 C CA . ILE A 1 201 ? 19.469 5.749 -5.941 1.00 68.69 201 ILE A CA 1
ATOM 1511 C C . ILE A 1 201 ? 18.987 7.151 -5.555 1.00 68.69 201 ILE A C 1
ATOM 1513 O O . ILE A 1 201 ? 19.138 7.553 -4.397 1.00 68.69 201 ILE A O 1
ATOM 1517 N N . GLU A 1 202 ? 18.435 7.889 -6.522 1.00 83.31 202 GLU A N 1
ATOM 1518 C CA . GLU A 1 202 ? 17.877 9.216 -6.270 1.00 83.31 202 GLU A CA 1
ATOM 1519 C C . GLU A 1 202 ? 16.888 9.126 -5.092 1.00 83.31 202 GLU A C 1
ATOM 1521 O O . GLU A 1 202 ? 16.025 8.240 -5.083 1.00 83.31 202 GLU A O 1
ATOM 1526 N N . PRO A 1 203 ? 16.980 10.002 -4.072 1.00 83.62 203 PRO A N 1
ATOM 1527 C CA . PRO A 1 203 ? 16.169 9.877 -2.860 1.00 83.62 203 PRO A CA 1
ATOM 1528 C C . PRO A 1 203 ? 14.661 9.815 -3.130 1.00 83.62 203 PRO A C 1
ATOM 1530 O O . PRO A 1 203 ? 13.930 9.150 -2.398 1.00 83.62 203 PRO A O 1
ATOM 1533 N N . ALA A 1 204 ? 14.198 10.483 -4.190 1.00 78.25 204 ALA A N 1
ATOM 1534 C CA . ALA A 1 204 ? 12.811 10.430 -4.638 1.00 78.25 204 ALA A CA 1
ATOM 1535 C C . ALA A 1 204 ? 12.421 9.027 -5.129 1.00 78.25 204 ALA A C 1
ATOM 1537 O O . ALA A 1 204 ? 11.400 8.498 -4.700 1.00 78.25 204 ALA A O 1
ATOM 1538 N N . THR A 1 205 ? 13.260 8.384 -5.943 1.00 79.94 205 THR A N 1
ATOM 1539 C CA . THR A 1 205 ? 13.039 7.013 -6.424 1.00 79.94 205 THR A CA 1
ATOM 1540 C C . THR A 1 205 ? 12.984 6.015 -5.274 1.00 79.94 205 THR A C 1
ATOM 1542 O O . THR A 1 205 ? 12.096 5.166 -5.233 1.00 79.94 205 THR A O 1
ATOM 1545 N N . LEU A 1 206 ? 13.878 6.151 -4.289 1.00 83.50 206 LEU A N 1
ATOM 1546 C CA . LEU A 1 206 ? 13.835 5.317 -3.088 1.00 83.50 206 LEU A CA 1
ATOM 1547 C C . LEU A 1 206 ? 12.526 5.523 -2.307 1.00 83.50 206 LEU A C 1
ATOM 1549 O O . LEU A 1 206 ? 11.882 4.552 -1.923 1.00 83.50 206 LEU A O 1
ATOM 1553 N N . LEU A 1 207 ? 12.115 6.776 -2.091 1.00 86.06 207 LEU A N 1
ATOM 1554 C CA . LEU A 1 207 ? 10.885 7.100 -1.361 1.00 86.06 207 LEU A CA 1
ATOM 1555 C C . LEU A 1 207 ? 9.617 6.625 -2.078 1.00 86.06 207 LEU A C 1
ATOM 1557 O O . LEU A 1 207 ? 8.700 6.164 -1.401 1.00 86.06 207 LEU A O 1
ATOM 1561 N N . GLY A 1 208 ? 9.571 6.714 -3.410 1.00 86.50 208 GLY A N 1
ATOM 1562 C CA . GLY A 1 208 ? 8.476 6.176 -4.219 1.00 86.50 208 GLY A CA 1
ATOM 1563 C C . GLY A 1 208 ? 8.364 4.660 -4.064 1.00 86.50 208 GLY A C 1
ATOM 1564 O O . GLY A 1 208 ? 7.317 4.156 -3.673 1.00 86.50 208 GLY A O 1
ATOM 1565 N N . ARG A 1 209 ? 9.481 3.935 -4.220 1.00 87.19 209 ARG A N 1
ATOM 1566 C CA . ARG A 1 209 ? 9.535 2.468 -4.053 1.00 87.19 209 ARG A CA 1
ATOM 1567 C C . ARG A 1 209 ? 9.212 1.986 -2.634 1.00 87.19 209 ARG A C 1
ATOM 1569 O O . ARG A 1 209 ? 8.868 0.826 -2.435 1.00 87.19 209 ARG A O 1
ATOM 1576 N N . MET A 1 210 ? 9.301 2.859 -1.630 1.00 89.06 210 MET A N 1
ATOM 1577 C CA . MET A 1 210 ? 8.877 2.564 -0.257 1.00 89.06 210 MET A CA 1
ATOM 1578 C C . MET A 1 210 ? 7.365 2.716 -0.036 1.00 89.06 210 MET A C 1
ATOM 1580 O O . MET A 1 210 ? 6.897 2.446 1.072 1.00 89.06 210 MET A O 1
ATOM 1584 N N . HIS A 1 211 ? 6.582 3.130 -1.035 1.00 93.81 211 HIS A N 1
ATOM 1585 C CA . HIS A 1 211 ? 5.136 3.279 -0.885 1.00 93.81 211 HIS A CA 1
ATOM 1586 C C . HIS A 1 211 ? 4.458 2.012 -0.335 1.00 93.81 211 HIS A C 1
ATOM 1588 O O . HIS A 1 211 ? 3.788 2.134 0.701 1.00 93.81 211 HIS A O 1
ATOM 1594 N N . PRO A 1 212 ? 4.710 0.793 -0.870 1.00 91.62 212 PRO A N 1
ATOM 1595 C CA . PRO A 1 212 ? 4.165 -0.430 -0.291 1.00 91.62 212 PRO A CA 1
ATOM 1596 C C . PRO A 1 212 ? 4.516 -0.574 1.193 1.00 91.62 212 PRO A C 1
ATOM 1598 O O . PRO A 1 212 ? 3.641 -0.862 2.004 1.00 91.62 212 PRO A O 1
ATOM 1601 N N . LEU A 1 213 ? 5.752 -0.281 1.607 1.00 92.75 213 LEU A N 1
ATOM 1602 C CA . LEU A 1 213 ? 6.137 -0.355 3.021 1.00 92.75 213 LEU A CA 1
ATOM 1603 C C . LEU A 1 213 ? 5.238 0.524 3.904 1.00 92.75 213 LEU A C 1
ATOM 1605 O O . LEU A 1 213 ? 4.801 0.086 4.968 1.00 92.75 213 LEU A O 1
ATOM 1609 N N . PHE A 1 214 ? 4.939 1.751 3.474 1.00 95.19 214 PHE A N 1
ATOM 1610 C CA . PHE A 1 214 ? 4.112 2.668 4.255 1.00 95.19 214 PHE A CA 1
ATOM 1611 C C . PHE A 1 214 ? 2.625 2.316 4.230 1.00 95.19 214 PHE A C 1
ATOM 1613 O O . PHE A 1 214 ? 1.953 2.588 5.225 1.00 95.19 214 PHE A O 1
ATOM 1620 N N . VAL A 1 215 ? 2.105 1.703 3.158 1.00 95.69 215 VAL A N 1
ATOM 1621 C CA . VAL A 1 215 ? 0.665 1.395 3.051 1.00 95.69 215 VAL A CA 1
ATOM 1622 C C . VAL A 1 215 ? 0.245 0.230 3.944 1.00 95.69 215 VAL A C 1
ATOM 1624 O O . VAL A 1 215 ? -0.854 0.249 4.499 1.00 95.69 215 VAL A O 1
ATOM 1627 N N . HIS A 1 216 ? 1.119 -0.762 4.150 1.00 93.94 216 HIS A N 1
ATOM 1628 C CA . HIS A 1 216 ? 0.772 -1.974 4.903 1.00 93.94 216 HIS A CA 1
ATOM 1629 C C . HIS A 1 216 ? 0.372 -1.673 6.354 1.00 93.94 216 HIS A C 1
ATOM 1631 O O . HIS A 1 216 ? -0.508 -2.333 6.912 1.00 93.94 216 HIS A O 1
ATOM 1637 N N . PHE A 1 217 ? 0.974 -0.654 6.975 1.00 93.94 217 PHE A N 1
ATOM 1638 C CA . PHE A 1 217 ? 0.679 -0.330 8.368 1.00 93.94 217 PHE A CA 1
ATOM 1639 C C . PHE A 1 217 ? -0.712 0.291 8.559 1.00 93.94 217 PHE A C 1
ATOM 1641 O O . PHE A 1 217 ? -1.469 -0.275 9.346 1.00 93.94 217 PHE A O 1
ATOM 1648 N N . PRO A 1 218 ? -1.120 1.390 7.884 1.00 95.56 218 PRO A N 1
ATOM 1649 C CA . PRO A 1 218 ? -2.495 1.880 7.972 1.00 95.56 218 PRO A CA 1
ATOM 1650 C C . PRO A 1 218 ? -3.529 0.827 7.564 1.00 95.56 218 PRO A C 1
ATOM 1652 O O . PRO A 1 218 ? -4.553 0.697 8.237 1.00 95.56 218 PRO A O 1
ATOM 1655 N N . VAL A 1 219 ? -3.230 0.038 6.521 1.00 96.06 219 VAL A N 1
ATOM 1656 C CA . VAL A 1 219 ? -4.110 -1.036 6.037 1.00 96.06 219 VAL A CA 1
ATOM 1657 C C . VAL A 1 219 ? -4.369 -2.083 7.124 1.00 96.06 219 VAL A C 1
ATOM 1659 O O . VAL A 1 219 ? -5.502 -2.530 7.270 1.00 96.06 219 VAL A O 1
ATOM 1662 N N . ALA A 1 220 ? -3.373 -2.437 7.941 1.00 97.00 220 ALA A N 1
ATOM 1663 C CA . ALA A 1 220 ? -3.552 -3.398 9.032 1.00 97.00 220 ALA A CA 1
ATOM 1664 C C . ALA A 1 220 ? -4.060 -2.759 10.341 1.00 97.00 220 ALA A C 1
ATOM 1666 O O . ALA A 1 220 ? -4.944 -3.300 11.012 1.00 97.00 220 ALA A O 1
AT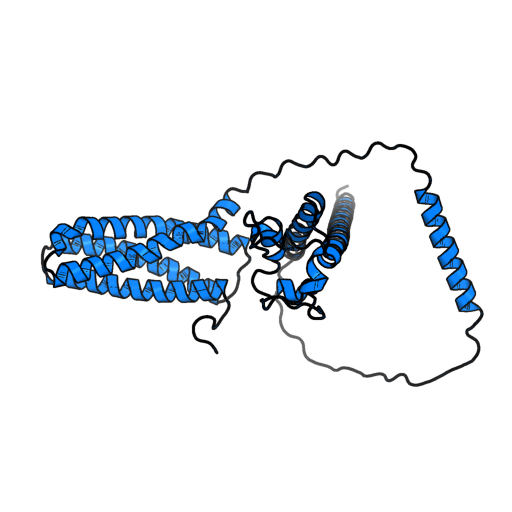OM 1667 N N . LEU A 1 221 ? -3.506 -1.611 10.736 1.00 98.00 221 LEU A N 1
ATOM 1668 C CA . LEU A 1 221 ? -3.722 -1.017 12.058 1.00 98.00 221 LEU A CA 1
ATOM 1669 C C . LEU A 1 221 ? -5.094 -0.358 12.207 1.00 98.00 221 LEU A C 1
ATOM 1671 O O . LEU A 1 221 ? -5.665 -0.411 13.299 1.00 98.00 221 LEU A O 1
ATOM 1675 N N . LEU A 1 222 ? -5.647 0.241 11.148 1.00 97.94 222 LEU A N 1
ATOM 1676 C CA . LEU A 1 222 ? -6.962 0.879 11.227 1.00 97.94 222 LEU A CA 1
ATOM 1677 C C . LEU A 1 222 ? -8.096 -0.152 11.419 1.00 97.94 222 LEU A C 1
ATOM 1679 O O . LEU A 1 222 ? -8.870 0.006 12.372 1.00 97.94 222 LEU A O 1
ATOM 1683 N N . PRO A 1 223 ? -8.176 -1.252 10.639 1.00 98.44 223 PRO A N 1
ATOM 1684 C CA . PRO A 1 223 ? -9.101 -2.349 10.929 1.00 98.44 223 PRO A CA 1
ATOM 1685 C C . PRO A 1 223 ? -8.862 -2.991 12.297 1.00 98.44 223 PRO A C 1
ATOM 1687 O O . PRO A 1 223 ? -9.822 -3.284 13.016 1.00 98.44 223 PRO A O 1
ATOM 1690 N N . MET A 1 224 ? -7.596 -3.154 12.699 1.00 98.44 224 MET A N 1
ATOM 1691 C CA . MET A 1 224 ? -7.245 -3.696 14.014 1.00 98.44 224 MET A CA 1
ATOM 1692 C C . MET A 1 224 ? -7.785 -2.821 15.154 1.00 98.44 224 MET A C 1
ATOM 1694 O O . MET A 1 224 ? -8.358 -3.345 16.108 1.00 98.44 224 MET A O 1
ATOM 1698 N N . ALA A 1 225 ? -7.684 -1.492 15.050 1.00 98.19 225 ALA A N 1
ATOM 1699 C CA . ALA A 1 225 ? -8.256 -0.569 16.031 1.00 98.19 225 ALA A CA 1
ATOM 1700 C C . ALA A 1 225 ? -9.780 -0.751 16.169 1.00 98.19 225 ALA A C 1
ATOM 1702 O O . ALA A 1 225 ? -10.303 -0.812 17.287 1.00 98.19 225 ALA A O 1
ATOM 1703 N N . GLY A 1 226 ? -10.484 -0.908 15.041 1.00 98.12 226 GLY A N 1
ATOM 1704 C CA . GLY A 1 226 ? -11.914 -1.218 15.013 1.00 98.12 226 GLY A CA 1
ATOM 1705 C C . GLY A 1 226 ? -12.246 -2.556 15.681 1.00 98.12 226 GLY A C 1
ATOM 1706 O O . GLY A 1 226 ? -13.162 -2.622 16.504 1.00 98.12 226 GLY A O 1
ATOM 1707 N N . LEU A 1 227 ? -11.468 -3.606 15.396 1.00 98.38 227 LEU A N 1
ATOM 1708 C CA . LEU A 1 227 ? -11.654 -4.944 15.964 1.00 98.38 227 LEU A CA 1
ATOM 1709 C C . LEU A 1 227 ? -11.384 -4.984 17.476 1.00 98.38 227 LEU A C 1
ATOM 1711 O O . LEU A 1 227 ? -12.188 -5.539 18.231 1.00 98.38 227 LEU A O 1
ATOM 1715 N N . ILE A 1 228 ? -10.298 -4.361 17.943 1.00 98.38 228 ILE A N 1
ATOM 1716 C CA . ILE A 1 228 ? -9.990 -4.222 19.377 1.00 98.38 228 ILE A CA 1
ATOM 1717 C C . ILE A 1 228 ? -11.090 -3.410 20.071 1.00 98.38 228 ILE A C 1
ATOM 1719 O O . ILE A 1 228 ? -11.539 -3.771 21.159 1.00 98.38 228 ILE A O 1
ATOM 1723 N N . GLY A 1 229 ? -11.578 -2.342 19.433 1.00 97.88 229 GLY A N 1
ATOM 1724 C CA . GLY A 1 229 ? -12.693 -1.548 19.942 1.00 97.88 229 GLY A CA 1
ATOM 1725 C C . GLY A 1 229 ? -13.976 -2.367 20.095 1.00 97.88 229 GLY A C 1
ATOM 1726 O O . GLY A 1 229 ? -14.586 -2.368 21.166 1.00 97.88 229 GLY A O 1
ATOM 1727 N N . LEU A 1 230 ? -14.361 -3.114 19.058 1.00 98.38 230 LEU A N 1
ATOM 1728 C CA . LEU A 1 230 ? -15.551 -3.968 19.057 1.00 98.38 230 LEU A CA 1
ATOM 1729 C C . LEU A 1 230 ? -15.472 -5.061 20.126 1.00 98.38 230 LEU A C 1
ATOM 1731 O O . LEU A 1 230 ? -16.378 -5.200 20.951 1.00 98.38 230 LEU A O 1
ATOM 1735 N N . THR A 1 231 ? -14.372 -5.810 20.146 1.00 98.19 231 THR A N 1
ATOM 1736 C CA . THR A 1 231 ? -14.143 -6.878 21.128 1.00 98.19 231 THR A CA 1
ATOM 1737 C C . THR A 1 231 ? -14.060 -6.317 22.547 1.00 98.19 231 THR A C 1
ATOM 1739 O O . THR A 1 231 ? -14.650 -6.885 23.465 1.00 98.19 231 THR A O 1
ATOM 1742 N N . GLY A 1 232 ? -13.436 -5.152 22.734 1.00 97.56 232 GLY A N 1
ATOM 1743 C CA . GLY A 1 232 ? -13.399 -4.432 24.002 1.00 97.56 232 GLY A CA 1
ATOM 1744 C C . GLY A 1 232 ? -14.790 -4.037 24.506 1.00 97.56 232 GLY A C 1
ATOM 1745 O O . GLY A 1 232 ? -15.055 -4.145 25.705 1.00 97.56 232 GLY A O 1
ATOM 1746 N N . LEU A 1 233 ? -15.706 -3.632 23.619 1.00 96.81 233 LEU A N 1
ATOM 1747 C CA . LEU A 1 233 ? -17.096 -3.346 23.989 1.00 96.81 233 LEU A CA 1
ATOM 1748 C C . LEU A 1 233 ? -17.873 -4.620 24.353 1.00 96.81 233 LEU A C 1
ATOM 1750 O O . LEU A 1 233 ? -18.534 -4.643 25.392 1.00 96.81 233 LEU A O 1
ATOM 1754 N N . ILE A 1 234 ? -17.763 -5.683 23.548 1.00 97.81 234 ILE A N 1
ATOM 1755 C CA . ILE A 1 234 ? -18.461 -6.964 23.773 1.00 97.81 234 ILE A CA 1
ATOM 1756 C C . ILE A 1 234 ? -18.008 -7.609 25.088 1.00 97.81 234 ILE A C 1
ATOM 1758 O O . ILE A 1 234 ? -18.829 -8.021 25.907 1.00 97.81 234 ILE A O 1
ATOM 1762 N N . LEU A 1 235 ? -16.695 -7.652 25.317 1.00 97.44 235 LEU A N 1
ATOM 1763 C CA . LEU A 1 235 ? -16.088 -8.276 26.492 1.00 97.44 235 LEU A CA 1
ATOM 1764 C C . LEU A 1 235 ? -16.048 -7.350 27.713 1.00 97.44 235 LEU A C 1
ATOM 1766 O O . LEU A 1 235 ? -15.561 -7.755 28.769 1.00 97.44 235 LEU A O 1
ATOM 1770 N N . LYS A 1 236 ? -16.539 -6.108 27.591 1.00 95.75 236 LYS A N 1
ATOM 1771 C CA . LYS A 1 236 ? -16.460 -5.067 28.632 1.00 95.75 236 LYS A CA 1
ATOM 1772 C C . LYS A 1 236 ? -15.016 -4.815 29.108 1.00 95.75 236 LYS A C 1
ATOM 1774 O O . LYS A 1 236 ? -14.773 -4.517 30.274 1.00 95.75 236 LYS A O 1
ATOM 1779 N N . ARG A 1 237 ? -14.051 -4.938 28.189 1.00 95.88 237 ARG A N 1
ATOM 1780 C CA . ARG A 1 237 ? -12.603 -4.709 28.370 1.00 95.88 237 ARG A CA 1
ATOM 1781 C C . ARG A 1 237 ? -12.089 -3.488 27.600 1.00 95.88 237 ARG A C 1
ATOM 1783 O O . ARG A 1 237 ? -10.885 -3.325 27.447 1.00 95.88 237 ARG A O 1
ATOM 1790 N N . TYR A 1 238 ? -12.991 -2.616 27.152 1.00 94.56 238 TYR A N 1
ATOM 1791 C CA . TYR A 1 238 ? -12.655 -1.439 26.352 1.00 94.56 238 TYR A CA 1
ATOM 1792 C C . TYR A 1 238 ? -11.611 -0.529 27.022 1.00 94.56 238 TYR A C 1
ATOM 1794 O O . TYR A 1 238 ? -10.636 -0.162 26.382 1.00 94.56 238 TYR A O 1
ATOM 1802 N N . GLU A 1 239 ? -11.759 -0.203 28.312 1.00 94.25 239 GLU A N 1
ATOM 1803 C CA . GLU A 1 239 ? -10.822 0.706 28.999 1.00 94.25 239 GLU A CA 1
ATOM 1804 C C . GLU A 1 239 ? -9.394 0.151 29.122 1.00 94.25 239 GLU A C 1
ATOM 1806 O O . GLU A 1 239 ? -8.464 0.861 28.740 1.00 94.25 239 GLU A O 1
ATOM 1811 N N . PRO A 1 240 ? -9.179 -1.109 29.559 1.00 97.06 240 PRO A N 1
ATOM 1812 C CA . PRO A 1 240 ? -7.852 -1.724 29.516 1.00 97.06 240 PRO A CA 1
ATOM 1813 C C . PRO A 1 240 ? -7.206 -1.756 28.125 1.00 97.06 240 PRO A C 1
ATOM 1815 O O . PRO A 1 240 ? -5.982 -1.739 28.026 1.00 97.06 240 PRO A O 1
ATOM 1818 N N . TRP A 1 241 ? -8.002 -1.837 27.055 1.00 97.44 241 TRP A N 1
ATOM 1819 C CA . TRP A 1 241 ? -7.509 -1.959 25.676 1.00 97.44 241 TRP A CA 1
ATOM 1820 C C . TRP A 1 241 ? -7.448 -0.629 24.921 1.00 97.44 241 TRP A C 1
ATOM 1822 O O . TRP A 1 241 ? -6.874 -0.563 23.835 1.00 97.44 241 TRP A O 1
ATOM 1832 N N . LEU A 1 242 ? -7.962 0.452 25.510 1.00 95.88 242 LEU A N 1
ATOM 1833 C CA . LEU A 1 242 ? -7.934 1.794 24.937 1.00 95.88 242 LEU A CA 1
ATOM 1834 C C . LEU A 1 242 ? -6.525 2.255 24.517 1.00 95.88 242 LEU A C 1
ATOM 1836 O O . LEU A 1 242 ? -6.415 2.849 23.443 1.00 95.88 242 LEU A O 1
ATOM 1840 N N . PRO A 1 243 ? -5.435 1.982 25.270 1.00 97.81 243 PRO A N 1
ATOM 1841 C CA . PRO A 1 243 ? -4.090 2.320 24.810 1.00 97.81 243 PRO A CA 1
ATOM 1842 C C . PRO A 1 243 ? -3.732 1.656 23.476 1.00 97.81 243 PRO A C 1
ATOM 1844 O O . PRO A 1 243 ? -3.151 2.311 22.619 1.00 97.81 243 PRO A O 1
ATOM 1847 N N . ALA A 1 244 ? -4.122 0.394 23.264 1.00 97.88 244 ALA A N 1
ATOM 1848 C CA . ALA A 1 244 ? -3.862 -0.314 22.012 1.00 97.88 244 ALA A CA 1
ATOM 1849 C C . ALA A 1 244 ? -4.648 0.296 20.840 1.00 97.88 244 ALA A C 1
ATOM 1851 O O . ALA A 1 244 ? -4.084 0.491 19.764 1.00 97.88 244 ALA A O 1
ATOM 1852 N N . ILE A 1 245 ? -5.914 0.674 21.063 1.00 97.81 245 ILE A N 1
ATOM 1853 C CA . ILE A 1 245 ? -6.741 1.380 20.066 1.00 97.81 245 ILE A CA 1
ATOM 1854 C C . ILE A 1 245 ? -6.080 2.713 19.685 1.00 97.81 245 ILE A C 1
ATOM 1856 O O . ILE A 1 245 ? -5.886 2.997 18.505 1.00 97.81 245 ILE A O 1
ATOM 1860 N N . ARG A 1 246 ? -5.677 3.513 20.681 1.00 97.81 246 ARG A N 1
ATOM 1861 C CA . ARG A 1 246 ? -5.027 4.816 20.473 1.00 97.81 246 ARG A CA 1
ATOM 1862 C C . ARG A 1 246 ? -3.710 4.698 19.713 1.00 97.81 246 ARG A C 1
ATOM 1864 O O . ARG A 1 246 ? -3.508 5.445 18.763 1.00 97.81 246 ARG A O 1
ATOM 1871 N N . TRP A 1 247 ? -2.829 3.777 20.106 1.00 98.00 247 TRP A N 1
ATOM 1872 C CA . TRP A 1 247 ? -1.546 3.579 19.424 1.00 98.00 247 TRP A CA 1
ATOM 1873 C C . TRP A 1 247 ? -1.725 3.103 17.984 1.00 98.00 247 TRP A C 1
ATOM 1875 O O . TRP A 1 247 ? -1.037 3.604 17.098 1.00 98.00 247 TRP A O 1
ATOM 1885 N N . SER A 1 248 ? -2.690 2.214 17.738 1.00 98.12 248 SER A N 1
ATOM 1886 C CA . SER A 1 248 ? -3.022 1.762 16.382 1.00 98.12 248 SER A CA 1
ATOM 1887 C C . SER A 1 248 ? -3.478 2.931 15.503 1.00 98.12 248 SER A C 1
ATOM 1889 O O . SER A 1 248 ? -2.980 3.095 14.392 1.00 98.12 248 SER A O 1
ATOM 1891 N N . LEU A 1 249 ? -4.357 3.800 16.020 1.00 97.88 249 LEU A N 1
ATOM 1892 C CA . LEU A 1 249 ? -4.824 4.987 15.297 1.00 97.88 249 LEU A CA 1
ATOM 1893 C C . LEU A 1 249 ? -3.724 6.030 15.082 1.00 97.88 249 LEU A C 1
ATOM 1895 O O . LEU A 1 249 ? -3.639 6.583 13.991 1.00 97.88 249 LEU A O 1
ATOM 1899 N N . TRP A 1 250 ? -2.872 6.297 16.077 1.00 98.12 250 TRP A N 1
ATOM 1900 C CA . TRP A 1 250 ? -1.759 7.243 15.934 1.00 98.12 250 TRP A CA 1
ATOM 1901 C C . TRP A 1 250 ? -0.765 6.795 14.865 1.00 98.12 250 TRP A C 1
ATOM 1903 O O . TRP A 1 250 ? -0.408 7.584 13.991 1.00 98.12 250 TRP A O 1
ATOM 1913 N N . LEU A 1 251 ? -0.345 5.529 14.907 1.00 97.88 251 LEU A N 1
ATOM 1914 C CA . LEU A 1 251 ? 0.567 4.972 13.909 1.00 97.88 251 LEU A CA 1
ATOM 1915 C C . LEU A 1 251 ? -0.072 4.967 12.517 1.00 97.88 251 LEU A C 1
ATOM 1917 O O . LEU A 1 251 ? 0.562 5.405 11.561 1.00 97.88 251 LEU A O 1
ATOM 1921 N N . SER A 1 252 ? -1.343 4.566 12.411 1.00 98.00 252 SER A N 1
ATOM 1922 C CA . SER A 1 252 ? -2.092 4.629 11.152 1.00 98.00 252 SER A CA 1
ATOM 1923 C C . SER A 1 252 ? -2.187 6.060 10.609 1.00 98.00 252 SER A C 1
ATOM 1925 O O . SER A 1 252 ? -1.960 6.280 9.424 1.00 98.00 252 SER A O 1
ATOM 1927 N N . ALA A 1 253 ? -2.487 7.048 11.457 1.00 97.44 253 ALA A N 1
ATOM 1928 C CA . ALA A 1 253 ? -2.630 8.446 11.054 1.00 97.44 253 ALA A CA 1
ATOM 1929 C C . ALA A 1 253 ? -1.309 9.034 10.535 1.00 97.44 253 ALA A C 1
ATOM 1931 O O . ALA A 1 253 ? -1.298 9.708 9.506 1.00 97.44 253 ALA A O 1
ATOM 1932 N N . LEU A 1 254 ? -0.190 8.750 11.206 1.00 97.88 254 LEU A N 1
ATOM 1933 C CA . LEU A 1 254 ? 1.129 9.232 10.792 1.00 97.88 254 LEU A CA 1
ATOM 1934 C C . LEU A 1 254 ? 1.615 8.543 9.511 1.00 97.88 254 LEU A C 1
ATOM 1936 O O . LEU A 1 254 ? 2.061 9.219 8.588 1.00 97.88 254 LEU A O 1
ATOM 1940 N N . LEU A 1 255 ? 1.492 7.216 9.427 1.00 97.69 255 LEU A N 1
ATOM 1941 C CA . LEU A 1 255 ? 1.956 6.462 8.260 1.00 97.69 255 LEU A CA 1
ATOM 1942 C C . LEU A 1 255 ? 1.065 6.664 7.032 1.00 97.69 255 LEU A C 1
ATOM 1944 O O . LEU A 1 255 ? 1.575 6.618 5.919 1.00 97.69 255 LEU A O 1
ATOM 1948 N N . SER A 1 256 ? -0.222 6.989 7.202 1.00 97.44 256 SER A N 1
ATOM 1949 C CA . SER A 1 256 ? -1.087 7.362 6.072 1.00 97.44 256 SER A CA 1
ATOM 1950 C C . SER A 1 256 ? -0.609 8.631 5.350 1.00 97.44 256 SER A C 1
ATOM 1952 O O . SER A 1 256 ? -0.677 8.696 4.127 1.00 97.44 256 SER A O 1
ATOM 1954 N N . LEU A 1 257 ? -0.019 9.598 6.067 1.00 97.81 257 LEU A N 1
ATOM 1955 C CA . LEU A 1 257 ? 0.591 10.779 5.442 1.00 97.81 257 LEU A CA 1
ATOM 1956 C C . LEU A 1 257 ? 1.824 10.406 4.611 1.00 97.81 257 LEU A C 1
ATOM 1958 O O . LEU A 1 257 ? 1.992 10.914 3.504 1.00 97.81 257 LEU A O 1
ATOM 1962 N N . LEU A 1 258 ? 2.665 9.504 5.129 1.00 96.88 258 LEU A N 1
ATOM 1963 C CA . LEU A 1 258 ? 3.831 9.003 4.394 1.00 96.88 258 LEU A CA 1
ATOM 1964 C C . LEU A 1 258 ? 3.415 8.169 3.180 1.00 96.88 258 LEU A C 1
ATOM 1966 O O . LEU A 1 258 ? 4.032 8.287 2.128 1.00 96.88 258 LEU A O 1
ATOM 1970 N N . SER A 1 259 ? 2.349 7.377 3.302 1.00 96.94 259 SER A N 1
ATOM 1971 C CA . SER A 1 259 ? 1.768 6.599 2.206 1.00 96.94 259 SER A CA 1
ATOM 1972 C C . SER A 1 259 ? 1.251 7.506 1.085 1.00 96.94 259 SER A C 1
ATOM 1974 O O . SER A 1 259 ? 1.628 7.303 -0.063 1.00 96.94 259 SER A O 1
ATOM 1976 N N . VAL A 1 260 ? 0.495 8.566 1.400 1.00 96.88 260 VAL A N 1
ATOM 1977 C CA . VAL A 1 260 ? 0.033 9.536 0.386 1.00 96.88 260 VAL A CA 1
ATOM 1978 C C . VAL A 1 260 ? 1.209 10.261 -0.276 1.00 96.88 260 VAL A C 1
ATOM 1980 O O . VAL A 1 260 ? 1.218 10.417 -1.494 1.00 96.88 260 VAL A O 1
ATOM 1983 N N . ALA A 1 261 ? 2.211 10.689 0.500 1.00 95.56 261 ALA A N 1
ATOM 1984 C CA . ALA A 1 261 ? 3.375 11.392 -0.040 1.00 95.56 261 ALA A CA 1
ATOM 1985 C C . ALA A 1 261 ? 4.224 10.499 -0.962 1.00 95.56 261 ALA A C 1
ATOM 1987 O O . ALA A 1 261 ? 4.545 10.898 -2.078 1.00 95.56 261 ALA A O 1
ATOM 1988 N N . SER A 1 262 ? 4.557 9.287 -0.511 1.00 94.75 262 SER A N 1
ATOM 1989 C CA . SER A 1 262 ? 5.309 8.306 -1.310 1.00 94.75 262 SER A CA 1
ATOM 1990 C C . SER A 1 262 ? 4.532 7.834 -2.537 1.00 94.75 262 SER A C 1
ATOM 1992 O O . SER A 1 262 ? 5.133 7.692 -3.593 1.00 94.75 262 SER A O 1
ATOM 1994 N N . GLY A 1 263 ? 3.209 7.666 -2.438 1.00 93.00 263 GLY A N 1
ATOM 1995 C CA . GLY A 1 263 ? 2.372 7.226 -3.559 1.00 93.00 263 GLY A CA 1
ATOM 1996 C C . GLY A 1 263 ? 2.275 8.261 -4.675 1.00 93.00 263 GLY A C 1
ATOM 1997 O O . GLY A 1 263 ? 2.203 7.904 -5.844 1.00 93.00 263 GLY A O 1
ATOM 1998 N N . TRP A 1 264 ? 2.345 9.552 -4.342 1.00 92.12 264 TRP A N 1
ATOM 1999 C CA . TRP A 1 264 ? 2.425 10.602 -5.358 1.00 92.12 264 TRP A CA 1
ATOM 2000 C C . TRP A 1 264 ? 3.739 10.546 -6.129 1.00 92.12 264 TRP A C 1
ATOM 2002 O O . TRP A 1 264 ? 3.740 10.605 -7.351 1.00 92.12 264 TRP A O 1
ATOM 2012 N N . ILE A 1 265 ? 4.846 10.368 -5.400 1.00 90.44 265 ILE A N 1
ATOM 2013 C CA . ILE A 1 265 ? 6.171 10.211 -6.000 1.00 90.44 265 ILE A CA 1
ATOM 2014 C C . ILE A 1 265 ? 6.200 8.949 -6.868 1.00 90.44 265 ILE A C 1
ATOM 2016 O O . ILE A 1 265 ? 6.709 8.999 -7.978 1.00 90.44 265 ILE A O 1
ATOM 2020 N N . GLN A 1 266 ? 5.628 7.838 -6.395 1.00 88.31 266 GLN A N 1
ATOM 2021 C CA . GLN A 1 266 ? 5.535 6.599 -7.166 1.00 88.31 266 GLN A CA 1
ATOM 2022 C C . GLN A 1 266 ? 4.716 6.787 -8.450 1.00 88.31 266 GLN A C 1
ATOM 2024 O O . GLN A 1 266 ? 5.173 6.403 -9.518 1.00 88.31 266 GLN A O 1
ATOM 2029 N N . SER A 1 267 ? 3.558 7.447 -8.367 1.00 85.19 267 SER A N 1
ATOM 2030 C CA . SER A 1 267 ? 2.721 7.742 -9.536 1.00 85.19 267 SER A CA 1
ATOM 2031 C C . SER A 1 267 ? 3.440 8.599 -10.576 1.00 85.19 267 SER A C 1
ATOM 2033 O O . SER A 1 267 ? 3.272 8.360 -11.768 1.00 85.19 267 SER A O 1
ATOM 2035 N N . ASP A 1 268 ? 4.225 9.586 -10.137 1.00 82.12 268 ASP A N 1
ATOM 2036 C CA . ASP A 1 268 ? 4.998 10.448 -11.034 1.00 82.12 268 ASP A CA 1
ATOM 2037 C C . ASP A 1 268 ? 6.172 9.687 -11.683 1.00 82.12 268 ASP A C 1
ATOM 2039 O O . ASP A 1 268 ? 6.548 9.990 -12.813 1.00 82.12 268 ASP A O 1
ATOM 2043 N N . LEU A 1 269 ? 6.750 8.702 -10.982 1.00 76.50 269 LEU A N 1
ATOM 2044 C CA . LEU A 1 269 ? 7.835 7.855 -11.491 1.00 76.50 269 LEU A CA 1
ATOM 2045 C C . LEU A 1 269 ? 7.344 6.805 -12.494 1.00 76.50 269 LEU A C 1
ATOM 2047 O O . LEU A 1 269 ? 8.033 6.552 -13.475 1.00 76.50 269 LEU A O 1
ATOM 2051 N N . GLU A 1 270 ? 6.179 6.204 -12.244 1.00 74.44 270 GLU A N 1
ATOM 2052 C CA . GLU A 1 270 ? 5.608 5.123 -13.064 1.00 74.44 270 GLU A CA 1
ATOM 2053 C C . GLU A 1 270 ? 4.741 5.652 -14.226 1.00 74.44 270 GLU A C 1
ATOM 2055 O O . GLU A 1 270 ? 4.302 4.885 -15.074 1.00 74.44 270 GLU A O 1
ATOM 2060 N N . GLY A 1 271 ? 4.515 6.971 -14.313 1.00 72.56 271 GLY A N 1
ATOM 2061 C CA . GLY A 1 271 ? 3.835 7.595 -15.459 1.00 72.56 271 GLY A CA 1
ATOM 2062 C C . GLY A 1 271 ? 2.326 7.330 -15.531 1.00 72.56 271 GLY A C 1
ATOM 2063 O O . GLY A 1 271 ? 1.699 7.538 -16.571 1.00 72.56 271 GLY A O 1
ATOM 2064 N N . TYR A 1 272 ? 1.722 6.897 -14.428 1.00 73.44 272 TYR A N 1
ATOM 2065 C CA . TYR A 1 272 ? 0.302 6.580 -14.342 1.00 73.44 272 TYR A CA 1
ATOM 2066 C C . TYR A 1 272 ? -0.606 7.797 -14.590 1.00 73.44 272 TYR A C 1
ATOM 2068 O O . TYR A 1 272 ? -0.537 8.799 -13.873 1.00 73.44 272 TYR A O 1
ATOM 2076 N N . THR A 1 273 ? -1.513 7.702 -15.570 1.00 67.06 273 THR A N 1
ATOM 2077 C CA . THR A 1 273 ? -2.416 8.810 -15.960 1.00 67.06 273 THR A CA 1
ATOM 2078 C C . THR A 1 273 ? -3.892 8.423 -16.110 1.00 67.06 273 THR A C 1
ATOM 2080 O O . THR A 1 273 ? -4.709 9.259 -16.503 1.00 67.06 273 THR A O 1
ATOM 2083 N N . ASP A 1 274 ? -4.267 7.190 -15.771 1.00 76.69 274 ASP A N 1
ATOM 2084 C CA . ASP A 1 274 ? -5.629 6.684 -15.952 1.00 76.69 274 ASP A CA 1
ATOM 2085 C C . ASP A 1 274 ? -6.633 7.123 -14.854 1.00 76.69 274 ASP A C 1
ATOM 2087 O O . ASP A 1 274 ? -6.321 7.811 -13.872 1.00 76.69 274 ASP A O 1
ATOM 2091 N N . GLY A 1 275 ? -7.899 6.735 -15.044 1.00 79.19 275 GLY A N 1
ATOM 2092 C CA . GLY A 1 275 ? -8.983 7.014 -14.098 1.00 79.19 275 GLY A CA 1
ATOM 2093 C C . GLY A 1 275 ? -8.902 6.212 -12.792 1.00 79.19 275 GLY A C 1
ATOM 2094 O O . GLY A 1 275 ? -9.378 6.688 -11.755 1.00 79.19 275 GLY A O 1
ATOM 2095 N N . THR A 1 276 ? -8.277 5.038 -12.809 1.00 82.25 276 THR A N 1
ATOM 2096 C CA . THR A 1 276 ? -8.128 4.149 -11.649 1.00 82.25 276 THR A CA 1
ATOM 2097 C C . THR A 1 276 ? -7.166 4.762 -10.636 1.00 82.25 276 THR A C 1
ATOM 2099 O O . THR A 1 276 ? -7.469 4.823 -9.440 1.00 82.25 276 THR A O 1
ATOM 2102 N N . VAL A 1 277 ? -6.079 5.369 -11.113 1.00 87.38 277 VAL A N 1
ATOM 2103 C CA . VAL A 1 277 ? -5.096 6.107 -10.305 1.00 87.38 277 VAL A CA 1
ATOM 2104 C C . VAL A 1 277 ? -5.751 7.310 -9.641 1.00 87.38 277 VAL A C 1
ATOM 2106 O O . VAL A 1 277 ? -5.542 7.566 -8.452 1.00 87.38 277 VAL A O 1
ATOM 2109 N N . PHE A 1 278 ? -6.607 8.033 -10.371 1.00 89.31 278 PHE A N 1
ATOM 2110 C CA . PHE A 1 278 ? -7.385 9.133 -9.804 1.00 89.31 278 PHE A CA 1
ATOM 2111 C C . PHE A 1 278 ? -8.281 8.654 -8.650 1.00 89.31 278 PHE A C 1
ATOM 2113 O O . PHE A 1 278 ? -8.280 9.263 -7.572 1.00 89.31 278 PHE A O 1
ATOM 2120 N N . LEU A 1 279 ? -9.026 7.561 -8.851 1.00 89.31 279 LEU A N 1
ATOM 2121 C CA . LEU A 1 279 ? -9.906 6.987 -7.830 1.00 89.31 279 LEU A CA 1
ATOM 2122 C C . LEU A 1 279 ? -9.117 6.505 -6.607 1.00 89.31 279 LEU A C 1
ATOM 2124 O O . LEU A 1 279 ? -9.472 6.842 -5.470 1.00 89.31 279 LEU A O 1
ATOM 2128 N N . HIS A 1 280 ? -8.026 5.771 -6.817 1.00 94.31 280 HIS A N 1
ATOM 2129 C CA . HIS A 1 280 ? -7.156 5.285 -5.751 1.00 94.31 280 HIS A CA 1
ATOM 2130 C C . HIS A 1 280 ? -6.560 6.446 -4.941 1.00 94.31 280 HIS A C 1
ATOM 2132 O O . HIS A 1 280 ? -6.698 6.504 -3.717 1.00 94.31 280 HIS A O 1
ATOM 2138 N N . ARG A 1 281 ? -6.004 7.456 -5.617 1.00 93.81 281 ARG A N 1
ATOM 2139 C CA . ARG A 1 281 ? -5.380 8.619 -4.977 1.00 93.81 281 ARG A CA 1
ATOM 2140 C C . ARG A 1 281 ? -6.352 9.399 -4.097 1.00 93.81 281 ARG A C 1
ATOM 2142 O O . ARG A 1 281 ? -6.050 9.697 -2.939 1.00 93.81 281 ARG A O 1
ATOM 2149 N N . TRP A 1 282 ? -7.532 9.742 -4.611 1.00 94.81 282 TRP A N 1
ATOM 2150 C CA . TRP A 1 282 ? -8.494 10.539 -3.844 1.00 94.81 282 TRP A CA 1
ATOM 2151 C C . TRP A 1 282 ? -9.188 9.743 -2.742 1.00 94.81 282 TRP A C 1
ATOM 2153 O O . TRP A 1 282 ? -9.503 10.306 -1.685 1.00 94.81 282 TRP A O 1
ATOM 2163 N N . SER A 1 283 ? -9.379 8.438 -2.932 1.00 93.94 283 SER A N 1
ATOM 2164 C CA . SER A 1 283 ? -9.880 7.567 -1.870 1.00 93.94 283 SER A CA 1
ATOM 2165 C C . SER A 1 283 ? -8.840 7.375 -0.752 1.00 93.94 283 SER A C 1
ATOM 2167 O O . SER A 1 283 ? -9.209 7.465 0.421 1.00 93.94 283 SER A O 1
ATOM 2169 N N . ALA A 1 284 ? -7.542 7.280 -1.068 1.00 96.19 284 ALA A N 1
ATOM 2170 C CA . ALA A 1 284 ? -6.453 7.249 -0.084 1.00 96.19 284 ALA A CA 1
ATOM 2171 C C . ALA A 1 284 ? -6.328 8.564 0.718 1.00 96.19 284 ALA A C 1
ATOM 2173 O O . ALA A 1 284 ? -6.213 8.548 1.952 1.00 96.19 284 ALA A O 1
ATOM 2174 N N . VAL A 1 285 ? -6.432 9.723 0.055 1.00 97.19 285 VAL A N 1
ATOM 2175 C CA . VAL A 1 285 ? -6.480 11.037 0.731 1.00 97.19 285 VAL A CA 1
ATOM 2176 C C . VAL A 1 285 ? -7.701 11.131 1.652 1.00 97.19 285 VAL A C 1
ATOM 2178 O O . VAL A 1 285 ? -7.587 11.559 2.803 1.00 97.19 285 VAL A O 1
ATOM 2181 N N . SER A 1 286 ? -8.868 10.679 1.187 1.00 96.44 286 SER A N 1
ATOM 2182 C CA . SER A 1 286 ? -10.098 10.664 1.990 1.00 96.44 286 SER A CA 1
ATOM 2183 C C . SER A 1 286 ? -9.956 9.770 3.224 1.00 96.44 286 SER A C 1
ATOM 2185 O O . SER A 1 286 ? -10.308 10.183 4.330 1.00 96.44 286 SER A O 1
ATOM 2187 N N . LEU A 1 287 ? -9.378 8.576 3.067 1.00 97.12 287 LEU A N 1
ATOM 2188 C CA . LEU A 1 287 ? -9.105 7.647 4.162 1.00 97.12 287 LEU A CA 1
ATOM 2189 C C . LEU A 1 287 ? -8.133 8.240 5.195 1.00 97.12 287 LEU A C 1
ATOM 2191 O O . LEU A 1 287 ? -8.321 8.061 6.401 1.00 97.12 287 LEU A O 1
ATOM 2195 N N . THR A 1 288 ? -7.139 9.004 4.744 1.00 97.62 288 THR A N 1
ATOM 2196 C CA . THR A 1 288 ? -6.200 9.724 5.617 1.00 97.62 288 THR A CA 1
ATOM 2197 C C . THR A 1 288 ? -6.939 10.744 6.482 1.00 97.62 288 THR A C 1
ATOM 2199 O O . THR A 1 288 ? -6.818 10.732 7.709 1.00 97.62 288 THR A O 1
ATOM 2202 N N . VAL A 1 289 ? -7.791 11.575 5.873 1.00 98.19 289 VAL A N 1
ATOM 2203 C CA . VAL A 1 289 ? -8.623 12.549 6.600 1.00 98.19 289 VAL A CA 1
ATOM 2204 C C . VAL A 1 289 ? -9.554 11.846 7.591 1.00 98.19 289 VAL A C 1
ATOM 2206 O O . VAL A 1 289 ? -9.634 12.248 8.754 1.00 98.19 289 VAL A O 1
ATOM 2209 N N . VAL A 1 290 ? -10.216 10.763 7.172 1.00 97.75 290 VAL A N 1
ATOM 2210 C CA . VAL A 1 290 ? -11.084 9.949 8.039 1.00 97.75 290 VAL A CA 1
ATOM 2211 C C . VAL A 1 290 ? -10.310 9.388 9.232 1.00 97.75 290 VAL A C 1
ATOM 2213 O O . VAL A 1 290 ? -10.808 9.448 10.353 1.00 97.75 290 VAL A O 1
ATOM 2216 N N . THR A 1 291 ? -9.083 8.908 9.035 1.00 97.69 291 THR A N 1
ATOM 2217 C CA . THR A 1 291 ? -8.240 8.364 10.113 1.00 97.69 291 THR A CA 1
ATOM 2218 C C . THR A 1 291 ? -7.925 9.426 11.172 1.00 97.69 291 THR A C 1
ATOM 2220 O O . THR A 1 291 ? -8.061 9.173 12.372 1.00 97.69 291 THR A O 1
ATOM 2223 N N . TRP A 1 292 ? -7.591 10.650 10.752 1.00 98.25 292 TRP A N 1
ATOM 2224 C CA . TRP A 1 292 ? -7.376 11.776 11.669 1.00 98.25 292 TRP A CA 1
ATOM 2225 C C . TRP A 1 292 ? -8.661 12.203 12.396 1.00 98.25 292 TRP A C 1
ATOM 2227 O O . TRP A 1 292 ? -8.635 12.486 13.598 1.00 98.25 292 TRP A O 1
ATOM 2237 N N . LEU A 1 293 ? -9.804 12.204 11.703 1.00 98.00 293 LEU A N 1
ATOM 2238 C CA . LEU A 1 293 ? -11.114 12.454 12.315 1.00 98.00 293 LEU A CA 1
ATOM 2239 C C . LEU A 1 293 ? -11.474 11.386 13.351 1.00 98.00 293 LEU A C 1
ATOM 2241 O O . LEU A 1 293 ? -11.935 11.728 14.438 1.00 98.00 293 LEU A O 1
ATOM 2245 N N . LEU A 1 294 ? -11.219 10.110 13.063 1.00 97.94 294 LEU A N 1
ATOM 2246 C CA . LEU A 1 294 ? -11.451 9.009 13.996 1.00 97.94 294 LEU A CA 1
ATOM 2247 C C . LEU A 1 294 ? -10.620 9.150 15.264 1.00 97.94 294 LEU A C 1
ATOM 2249 O O . LEU A 1 294 ? -11.152 8.964 16.356 1.00 97.94 294 LEU A O 1
ATOM 2253 N N . LEU A 1 295 ? -9.353 9.541 15.137 1.00 97.06 295 LEU A N 1
ATOM 2254 C CA . LEU A 1 295 ? -8.496 9.817 16.285 1.00 97.06 295 LEU A CA 1
ATOM 2255 C C . LEU A 1 295 ? -9.104 10.911 17.177 1.00 97.06 295 LEU A C 1
ATOM 2257 O O . LEU A 1 295 ? -9.236 10.724 18.388 1.00 97.06 295 LEU A O 1
ATOM 2261 N N . MET A 1 296 ? -9.572 12.015 16.584 1.00 97.38 296 MET A N 1
ATOM 2262 C CA . MET A 1 296 ? -10.262 13.081 17.324 1.00 97.38 296 MET A CA 1
ATOM 2263 C C . MET A 1 296 ? -11.574 12.608 17.966 1.00 97.38 296 MET A C 1
ATOM 2265 O O . MET A 1 296 ? -11.870 12.973 19.105 1.00 97.38 296 MET A O 1
ATOM 2269 N N . ILE A 1 297 ? -12.358 11.786 17.263 1.00 96.75 297 ILE A N 1
ATOM 2270 C CA . ILE A 1 297 ? -13.629 11.242 17.757 1.00 96.75 297 ILE A CA 1
ATOM 2271 C C . ILE A 1 297 ? -13.399 10.288 18.929 1.00 96.75 297 ILE A C 1
ATOM 2273 O O . ILE A 1 297 ? -14.126 10.375 19.918 1.00 96.75 297 ILE A O 1
ATOM 2277 N N . VAL A 1 298 ? -12.387 9.418 18.865 1.00 96.56 298 VAL A N 1
ATOM 2278 C CA . VAL A 1 298 ? -12.024 8.522 19.972 1.00 96.56 298 VAL A CA 1
ATOM 2279 C C . VAL A 1 298 ? -11.627 9.342 21.197 1.00 96.56 298 VAL A C 1
ATOM 2281 O O . VAL A 1 298 ? -12.183 9.122 22.274 1.00 96.56 298 VAL A O 1
ATOM 2284 N N . GLU A 1 299 ? -10.779 10.361 21.045 1.00 96.00 299 GLU A N 1
ATOM 2285 C CA . GLU A 1 299 ? -10.410 11.240 22.162 1.00 96.00 299 GLU A CA 1
ATOM 2286 C C . GLU A 1 299 ? -11.607 12.000 22.741 1.00 96.00 299 GLU A C 1
ATOM 2288 O O . GLU A 1 299 ? -11.758 12.122 23.959 1.00 96.00 299 GLU A O 1
ATOM 2293 N N . PHE A 1 300 ? -12.501 12.489 21.883 1.00 95.25 300 PHE A N 1
ATOM 2294 C CA . PHE A 1 300 ? -13.725 13.144 22.325 1.00 95.25 300 PHE A CA 1
ATOM 2295 C C . PHE A 1 300 ? -14.664 12.179 23.059 1.00 95.25 300 PHE A C 1
ATOM 2297 O O . PHE A 1 300 ? -15.261 12.548 24.076 1.00 95.25 300 PHE A O 1
ATOM 2304 N N . SER A 1 301 ? -14.772 10.939 22.580 1.00 94.00 301 SER A N 1
ATOM 2305 C CA . SER A 1 301 ? -15.618 9.912 23.184 1.00 94.00 301 SER A CA 1
ATOM 2306 C C . SER A 1 301 ? -15.180 9.580 24.611 1.00 94.00 301 SER A C 1
ATOM 2308 O O . SER A 1 301 ? -16.023 9.489 25.508 1.00 94.00 301 SER A O 1
ATOM 2310 N N . GLU A 1 302 ? -13.866 9.544 24.848 1.00 93.12 302 GLU A N 1
ATOM 2311 C CA . GLU A 1 302 ? -13.282 9.313 26.167 1.00 93.12 302 GLU A CA 1
ATOM 2312 C C . GLU A 1 302 ? -13.418 10.522 27.091 1.00 93.12 302 GLU A C 1
ATOM 2314 O O . GLU A 1 302 ? -13.696 10.351 28.275 1.00 93.12 302 GLU A O 1
ATOM 2319 N N . ARG A 1 303 ? -13.343 11.753 26.566 1.00 92.38 303 ARG A N 1
ATOM 2320 C CA . ARG A 1 303 ? -13.630 12.961 27.365 1.00 92.38 303 ARG A CA 1
ATOM 2321 C C . ARG A 1 303 ? -15.075 13.006 27.859 1.00 92.38 303 ARG A C 1
ATOM 2323 O O . ARG A 1 303 ? -15.339 13.547 28.929 1.00 92.38 303 ARG A O 1
ATOM 2330 N N . LYS A 1 304 ? -16.022 12.482 27.074 1.00 90.56 304 LYS A N 1
ATOM 2331 C CA . LYS A 1 304 ? -17.434 12.383 27.474 1.00 90.56 304 LYS A CA 1
ATOM 2332 C C . LYS A 1 304 ? -17.693 11.204 28.410 1.00 90.56 304 LYS A C 1
ATOM 2334 O O . LYS A 1 304 ? -18.630 11.277 29.198 1.00 90.56 304 LYS A O 1
ATOM 2339 N N . GLY A 1 305 ? -16.919 10.124 28.295 1.00 87.25 305 GLY A N 1
ATOM 2340 C CA . GLY A 1 305 ? -16.997 8.955 29.175 1.00 87.25 305 GLY A CA 1
ATOM 2341 C C . GLY A 1 305 ? -18.300 8.154 29.073 1.00 87.25 305 GLY A C 1
ATOM 2342 O O . GLY A 1 305 ? -18.576 7.317 29.928 1.00 87.25 305 GLY A O 1
ATOM 2343 N N . THR A 1 306 ? -19.138 8.393 28.056 1.00 91.00 306 THR A N 1
ATOM 2344 C CA . THR A 1 306 ? -20.416 7.672 27.905 1.00 91.00 306 THR A CA 1
ATOM 2345 C C . THR A 1 306 ? -20.283 6.494 26.943 1.00 91.00 306 THR A C 1
ATOM 2347 O O . THR A 1 306 ? -19.651 6.621 25.891 1.00 91.00 306 THR A O 1
ATOM 2350 N N . LEU A 1 307 ? -20.994 5.398 27.224 1.00 92.88 307 LEU A N 1
ATOM 2351 C CA . LEU A 1 307 ? -21.023 4.212 26.361 1.00 92.88 307 LEU A CA 1
ATOM 2352 C C . LEU A 1 307 ? -21.476 4.516 24.921 1.00 92.88 307 LEU A C 1
ATOM 2354 O O . LEU A 1 307 ? -20.926 3.948 23.985 1.00 92.88 307 LEU A O 1
ATOM 2358 N N . ARG A 1 308 ? -22.432 5.438 24.731 1.00 96.31 308 ARG A N 1
ATOM 2359 C CA . ARG A 1 308 ? -22.950 5.805 23.399 1.00 96.31 308 ARG A CA 1
ATOM 2360 C C . ARG A 1 308 ? -21.866 6.396 22.495 1.00 96.31 308 ARG A C 1
ATOM 2362 O O . ARG A 1 308 ? -21.757 6.001 21.341 1.00 96.31 308 ARG A O 1
ATOM 2369 N N . TRP A 1 309 ? -21.043 7.304 23.026 1.00 95.75 309 TRP A N 1
ATOM 2370 C CA . TRP A 1 309 ? -19.929 7.892 22.274 1.00 95.75 309 TRP A CA 1
ATOM 2371 C C . TRP A 1 309 ? -18.859 6.846 21.928 1.00 95.75 309 TRP A C 1
ATOM 2373 O O . TRP A 1 309 ? -18.368 6.848 20.803 1.00 95.75 309 TRP A O 1
ATOM 2383 N N . ARG A 1 310 ? -18.557 5.915 22.847 1.00 95.00 310 ARG A N 1
ATOM 2384 C CA . ARG A 1 310 ? -17.637 4.791 22.589 1.00 95.00 310 ARG A CA 1
ATOM 2385 C C . ARG A 1 310 ? -18.161 3.864 21.486 1.00 95.00 310 ARG A C 1
ATOM 2387 O O . ARG A 1 310 ? -17.428 3.536 20.562 1.00 95.00 310 ARG A O 1
ATOM 2394 N N . GLN A 1 311 ? -19.441 3.484 21.547 1.00 96.94 311 GLN A N 1
ATOM 2395 C CA . GLN A 1 311 ? -20.098 2.672 20.513 1.00 96.94 311 GLN A CA 1
ATOM 2396 C C . GLN A 1 311 ? -20.043 3.350 19.144 1.00 96.94 311 GLN A C 1
ATOM 23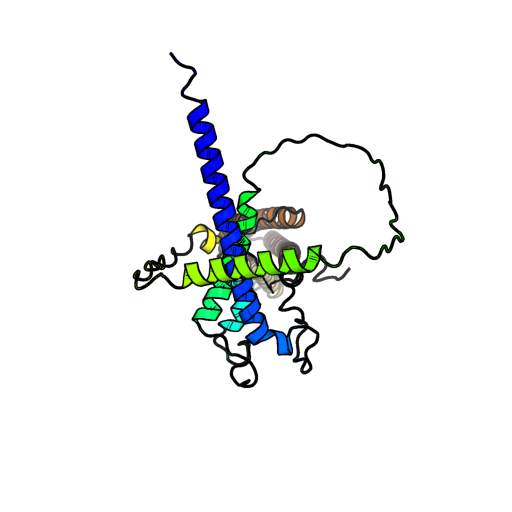98 O O . GLN A 1 311 ? -19.683 2.710 18.162 1.00 96.94 311 GLN A O 1
ATOM 2403 N N . MET A 1 312 ? -20.350 4.647 19.087 1.00 97.19 312 MET A N 1
ATOM 2404 C CA . MET A 1 312 ? -20.290 5.412 17.845 1.00 97.19 312 MET A CA 1
ATOM 2405 C C . MET A 1 312 ? -18.868 5.450 17.269 1.00 97.19 312 MET A C 1
ATOM 2407 O O . MET A 1 312 ? -18.698 5.203 16.081 1.00 97.19 312 MET A O 1
ATOM 2411 N N . ALA A 1 313 ? -17.848 5.696 18.099 1.00 97.19 313 ALA A N 1
ATOM 2412 C CA . ALA A 1 313 ? -16.453 5.686 17.659 1.00 97.19 313 ALA A CA 1
ATOM 2413 C C . ALA A 1 313 ? -16.045 4.320 17.078 1.00 97.19 313 ALA A C 1
ATOM 2415 O O . ALA A 1 313 ? -15.446 4.264 16.008 1.00 97.19 313 ALA A O 1
ATOM 2416 N N . VAL A 1 314 ? -16.432 3.218 17.733 1.00 97.94 314 VAL A N 1
ATOM 2417 C CA . VAL A 1 314 ? -16.167 1.858 17.237 1.00 97.94 314 VAL A CA 1
ATOM 2418 C C . VAL A 1 314 ? -16.869 1.583 15.911 1.00 97.94 314 VAL A C 1
ATOM 2420 O O . VAL A 1 314 ? -16.235 1.073 14.994 1.00 97.94 314 VAL A O 1
ATOM 2423 N N . VAL A 1 315 ? -18.143 1.958 15.770 1.00 98.25 315 VAL A N 1
ATOM 2424 C CA . VAL A 1 315 ? -18.871 1.800 14.501 1.00 98.25 315 VAL A CA 1
ATOM 2425 C C . VAL A 1 315 ? -18.176 2.565 13.375 1.00 98.25 315 VAL A C 1
ATOM 2427 O O . VAL A 1 315 ? -17.982 2.010 12.298 1.00 98.25 315 VAL A O 1
ATOM 2430 N N . LEU A 1 316 ? -17.743 3.804 13.620 1.00 98.31 316 LEU A N 1
ATOM 2431 C CA . LEU A 1 316 ? -17.033 4.595 12.614 1.00 98.31 316 LEU A CA 1
ATOM 2432 C C . LEU A 1 316 ? -15.669 3.986 12.243 1.00 98.31 316 LEU A C 1
ATOM 2434 O O . LEU A 1 316 ? -15.311 4.003 11.069 1.00 98.31 316 LEU A O 1
ATOM 2438 N N . MET A 1 317 ? -14.935 3.398 13.197 1.00 98.31 317 MET A N 1
ATOM 2439 C CA . MET A 1 317 ? -13.697 2.661 12.893 1.00 98.31 317 MET A CA 1
ATOM 2440 C C . MET A 1 317 ? -13.961 1.428 12.017 1.00 98.31 317 MET A C 1
ATOM 2442 O O . MET A 1 317 ? -13.205 1.173 11.086 1.00 98.31 317 MET A O 1
ATOM 2446 N N . LEU A 1 318 ? -15.043 0.683 12.269 1.00 98.31 318 LEU A N 1
ATOM 2447 C CA . LEU A 1 318 ? -15.421 -0.472 11.443 1.00 98.31 318 LEU A CA 1
ATOM 2448 C C . LEU A 1 318 ? -15.845 -0.054 10.028 1.00 98.31 318 LEU A C 1
ATOM 2450 O O . LEU A 1 318 ? -15.486 -0.716 9.062 1.00 98.31 318 LEU A O 1
ATOM 2454 N N . LEU A 1 319 ? -16.560 1.065 9.888 1.00 98.25 319 LEU A N 1
ATOM 2455 C CA . LEU A 1 319 ? -16.884 1.627 8.574 1.00 98.25 319 LEU A CA 1
ATOM 2456 C C . LEU A 1 319 ? -15.624 2.078 7.825 1.00 98.25 319 LEU A C 1
ATOM 2458 O O . LEU A 1 319 ? -15.505 1.839 6.627 1.00 98.25 319 LEU A O 1
ATOM 2462 N N . ALA A 1 320 ? -14.657 2.674 8.523 1.00 97.75 320 ALA A N 1
ATOM 2463 C CA . ALA A 1 320 ? -13.376 3.015 7.918 1.00 97.75 320 ALA A CA 1
ATOM 2464 C C . ALA A 1 320 ? -12.565 1.771 7.523 1.00 97.75 320 ALA A C 1
ATOM 2466 O O . ALA A 1 320 ? -11.886 1.805 6.507 1.00 97.75 320 ALA A O 1
ATOM 2467 N N . ALA A 1 321 ? -12.683 0.654 8.248 1.00 97.50 321 ALA A N 1
ATOM 2468 C CA . ALA A 1 321 ? -12.085 -0.619 7.839 1.00 97.50 321 ALA A CA 1
ATOM 2469 C C . ALA A 1 321 ? -12.674 -1.149 6.517 1.00 97.50 321 ALA A C 1
ATOM 2471 O O . ALA A 1 321 ? -11.945 -1.705 5.701 1.00 97.50 321 ALA A O 1
ATOM 2472 N N . LEU A 1 322 ? -13.971 -0.933 6.267 1.00 96.69 322 LEU A N 1
ATOM 2473 C CA . LEU A 1 322 ? -14.567 -1.229 4.959 1.00 96.69 322 LEU A CA 1
ATOM 2474 C C . LEU A 1 322 ? -14.019 -0.297 3.874 1.00 96.69 322 LEU A C 1
ATOM 2476 O O . LEU A 1 322 ? -13.714 -0.751 2.778 1.00 96.69 322 LEU A O 1
ATOM 2480 N N . LEU A 1 323 ? -13.836 0.989 4.187 1.00 95.88 323 LEU A N 1
ATOM 2481 C CA . LEU A 1 323 ? -13.198 1.929 3.265 1.00 95.88 323 LEU A CA 1
ATOM 2482 C C . LEU A 1 323 ? -11.753 1.517 2.938 1.00 95.88 323 LEU A C 1
ATOM 2484 O O . LEU A 1 323 ? -11.368 1.605 1.780 1.00 95.88 323 LEU A O 1
ATOM 2488 N N . VAL A 1 324 ? -10.980 1.015 3.909 1.00 97.44 324 VAL A N 1
ATOM 2489 C CA . VAL A 1 324 ? -9.642 0.440 3.665 1.00 97.44 324 VAL A CA 1
ATOM 2490 C C . VAL A 1 324 ? -9.714 -0.679 2.631 1.00 97.44 324 VAL A C 1
ATOM 2492 O O . VAL A 1 324 ? -8.896 -0.697 1.721 1.00 97.44 324 VAL A O 1
ATOM 2495 N N . ALA A 1 325 ? -10.693 -1.583 2.735 1.00 94.38 325 ALA A N 1
ATOM 2496 C CA . ALA A 1 325 ? -10.857 -2.661 1.762 1.00 94.38 325 ALA A CA 1
ATOM 2497 C C . ALA A 1 325 ? -11.169 -2.127 0.352 1.00 94.38 325 ALA A C 1
ATOM 2499 O O . ALA A 1 325 ? -10.619 -2.634 -0.617 1.00 94.38 325 ALA A O 1
ATOM 2500 N N . LEU A 1 326 ? -11.989 -1.076 0.235 1.00 93.50 326 LEU A N 1
ATOM 2501 C CA . LEU A 1 326 ? -12.292 -0.435 -1.053 1.00 93.50 326 LEU A CA 1
ATOM 2502 C C . LEU A 1 326 ? -11.072 0.275 -1.661 1.00 93.50 326 LEU A C 1
ATOM 2504 O O . LEU A 1 326 ? -10.838 0.166 -2.858 1.00 93.50 326 LEU A O 1
ATOM 2508 N N . VAL A 1 327 ? -10.281 0.979 -0.845 1.00 94.81 327 VAL A N 1
ATOM 2509 C CA . VAL A 1 327 ? -9.025 1.618 -1.287 1.00 94.81 327 VAL A CA 1
ATOM 2510 C C . VAL A 1 327 ? -7.984 0.563 -1.668 1.00 94.81 327 VAL A C 1
ATOM 2512 O O . VAL A 1 327 ? -7.254 0.731 -2.638 1.00 94.81 327 VAL A O 1
ATOM 2515 N N . GLY A 1 328 ? -7.918 -0.532 -0.909 1.00 92.44 328 GLY A N 1
ATOM 2516 C CA . GLY A 1 328 ? -7.040 -1.662 -1.197 1.00 92.44 328 GLY A CA 1
ATOM 2517 C C . GLY A 1 328 ? -7.438 -2.406 -2.469 1.00 92.44 328 GLY A C 1
ATOM 2518 O O . GLY A 1 328 ? -6.561 -2.867 -3.183 1.00 92.44 328 GLY A O 1
ATOM 2519 N N . HIS A 1 329 ? -8.734 -2.480 -2.784 1.00 90.81 329 HIS A N 1
ATOM 2520 C CA . HIS A 1 329 ? -9.219 -3.061 -4.034 1.00 90.81 329 HIS A CA 1
ATOM 2521 C C . HIS A 1 329 ? -8.733 -2.265 -5.247 1.00 90.81 329 HIS A C 1
ATOM 2523 O O . HIS A 1 329 ? -8.083 -2.851 -6.103 1.00 90.81 329 HIS A O 1
ATOM 2529 N N . SER A 1 330 ? -8.938 -0.942 -5.265 1.00 90.38 330 SER A N 1
ATOM 2530 C CA . SER A 1 330 ? -8.426 -0.102 -6.357 1.00 90.38 330 SER A CA 1
ATOM 2531 C C . SER A 1 330 ? -6.899 -0.065 -6.398 1.00 90.38 330 SER A C 1
ATOM 2533 O O . SER A 1 330 ? -6.319 -0.013 -7.470 1.00 90.38 330 SER A O 1
ATOM 2535 N N . GLY A 1 331 ? -6.229 -0.141 -5.242 1.00 88.25 331 GLY A N 1
ATOM 2536 C CA . GLY A 1 331 ? -4.771 -0.285 -5.191 1.00 88.25 331 GLY A CA 1
ATOM 2537 C C . GLY A 1 331 ? -4.286 -1.613 -5.774 1.00 88.25 331 GLY A C 1
ATOM 2538 O O . GLY A 1 331 ? -3.241 -1.652 -6.406 1.00 88.25 331 GLY A O 1
ATOM 2539 N N . GLY A 1 332 ? -5.053 -2.689 -5.592 1.00 85.50 332 GLY A N 1
ATOM 2540 C CA . GLY A 1 332 ? -4.797 -3.979 -6.224 1.00 85.50 332 GLY A CA 1
ATOM 2541 C C . GLY A 1 332 ? -5.039 -3.948 -7.731 1.00 85.50 332 GLY A C 1
ATOM 2542 O O . GLY A 1 332 ? -4.240 -4.509 -8.460 1.00 85.50 332 GLY A O 1
ATOM 2543 N N . GLU A 1 333 ? -6.077 -3.259 -8.208 1.00 83.69 333 GLU A N 1
ATOM 2544 C CA . GLU A 1 333 ? -6.343 -3.105 -9.650 1.00 83.69 333 GLU A CA 1
ATOM 2545 C C . GLU A 1 333 ? -5.238 -2.329 -10.378 1.00 83.69 333 GLU A C 1
ATOM 2547 O O . GLU A 1 333 ? -4.945 -2.628 -11.528 1.00 83.69 333 GLU A O 1
ATOM 2552 N N . LEU A 1 334 ? -4.574 -1.381 -9.707 1.00 81.75 334 LEU A N 1
ATOM 2553 C CA . LEU A 1 334 ? -3.393 -0.706 -10.266 1.00 81.75 334 LEU A CA 1
ATOM 2554 C C . LEU A 1 334 ? -2.197 -1.642 -10.465 1.00 81.75 334 LEU A C 1
ATOM 2556 O O . LEU A 1 334 ? -1.343 -1.369 -11.296 1.00 81.75 334 LEU A O 1
ATOM 2560 N N . VAL A 1 335 ? -2.119 -2.706 -9.668 1.00 79.88 335 VAL A N 1
ATOM 2561 C CA . VAL A 1 335 ? -0.989 -3.643 -9.641 1.00 79.88 335 VAL A CA 1
ATOM 2562 C C . VAL A 1 335 ? -1.290 -4.886 -10.484 1.00 79.88 335 VAL A C 1
ATOM 2564 O O . VAL A 1 335 ? -0.385 -5.428 -11.098 1.00 79.88 335 VAL A O 1
ATOM 2567 N N . TYR A 1 336 ? -2.534 -5.356 -10.507 1.00 75.88 336 TYR A N 1
ATOM 2568 C CA . TYR A 1 336 ? -2.920 -6.639 -11.111 1.00 75.88 336 TYR A CA 1
ATOM 2569 C C . TYR A 1 336 ? -3.933 -6.504 -12.261 1.00 75.88 336 TYR A C 1
ATOM 2571 O O . TYR A 1 336 ? -4.547 -7.492 -12.671 1.00 75.88 336 TYR A O 1
ATOM 2579 N N . GLY A 1 337 ? -4.194 -5.273 -12.707 1.00 73.56 337 GLY A N 1
ATOM 2580 C CA . GLY A 1 337 ? -5.152 -4.971 -13.762 1.00 73.56 337 GLY A CA 1
ATOM 2581 C C . GLY A 1 337 ? -6.616 -4.947 -13.306 1.00 73.56 337 GLY A C 1
ATOM 2582 O O . GLY A 1 337 ? -6.994 -5.387 -12.210 1.00 73.56 337 GLY A O 1
ATOM 2583 N N . GLU A 1 338 ? -7.470 -4.395 -14.172 1.00 72.12 338 GLU A N 1
ATOM 2584 C CA . GLU A 1 338 ? -8.917 -4.348 -13.947 1.00 72.12 338 GLU A CA 1
ATOM 2585 C C . GLU A 1 338 ? -9.505 -5.764 -13.837 1.00 72.12 338 GLU A C 1
ATOM 2587 O O . GLU A 1 338 ? -9.111 -6.690 -14.544 1.00 72.12 338 GLU A O 1
ATOM 2592 N N . GLY A 1 339 ? -10.459 -5.948 -12.921 1.00 66.75 339 GLY A N 1
ATOM 2593 C CA . GLY A 1 339 ? -11.174 -7.218 -12.780 1.00 66.75 339 GLY A CA 1
ATOM 2594 C C . GLY A 1 339 ? -10.407 -8.330 -12.052 1.00 66.75 339 GLY A C 1
ATOM 2595 O O . GLY A 1 339 ? -10.982 -9.396 -11.839 1.00 66.75 339 GLY A O 1
ATOM 2596 N N . TYR A 1 340 ? -9.178 -8.106 -11.569 1.00 64.69 340 TYR A N 1
ATOM 2597 C CA . TYR A 1 340 ? -8.356 -9.146 -10.923 1.00 64.69 340 TYR A CA 1
ATOM 2598 C C . TYR A 1 340 ? -9.069 -9.933 -9.804 1.00 64.69 340 TYR A C 1
ATOM 2600 O O . TYR A 1 340 ? -8.962 -11.155 -9.711 1.00 64.69 340 TYR A O 1
ATOM 2608 N N . LEU A 1 341 ? -9.818 -9.243 -8.936 1.00 57.50 341 LEU A N 1
ATOM 2609 C CA . LEU A 1 341 ? -10.461 -9.869 -7.771 1.00 57.50 341 LEU A CA 1
ATOM 2610 C C . LEU A 1 341 ? -11.860 -10.430 -8.037 1.00 57.50 341 LEU A C 1
ATOM 2612 O O . LEU A 1 341 ? -12.308 -11.304 -7.293 1.00 57.50 341 LEU A O 1
ATOM 2616 N N . LEU A 1 342 ? -12.576 -9.895 -9.024 1.00 70.69 342 LEU A N 1
ATOM 2617 C CA . LEU A 1 342 ? -13.993 -10.206 -9.232 1.00 70.69 342 LEU A CA 1
ATOM 2618 C C . LEU A 1 342 ? -14.260 -10.939 -10.548 1.00 70.69 342 LEU A C 1
ATOM 2620 O O . LEU A 1 342 ? -15.292 -11.605 -10.632 1.00 70.69 342 LEU A O 1
ATOM 2624 N N . GLY A 1 343 ? -13.310 -10.903 -11.487 1.00 49.47 343 GLY A N 1
ATOM 2625 C CA . GLY A 1 343 ? -13.468 -11.374 -12.857 1.00 49.47 343 GLY A CA 1
ATOM 2626 C C . GLY A 1 343 ? -14.513 -10.554 -13.616 1.00 49.47 343 GLY A C 1
ATOM 2627 O O . GLY A 1 343 ? -15.568 -10.229 -13.069 1.00 49.47 343 GLY A O 1
ATOM 2628 N N . ASP A 1 344 ? -14.231 -10.247 -14.877 1.00 50.47 344 ASP A N 1
ATOM 2629 C CA . ASP A 1 344 ? -15.274 -9.827 -15.819 1.00 50.47 344 ASP A CA 1
ATOM 2630 C C . ASP A 1 344 ? -16.079 -11.028 -16.342 1.00 50.47 344 ASP A C 1
ATOM 2632 O O . ASP A 1 344 ? -15.469 -12.094 -16.617 1.00 50.47 344 ASP A O 1
#

pLDDT: mean 75.28, std 23.91, range [25.03, 98.44]

Sequence (344 aa):
MRFVLLTFFLAATVLFADRAALGSEANLEVLQQRAMAILKASCAECHDGTARRRDKGDFDHVLDVPRMIEGEYFLVPGDPMFSEIYAVMIDEDPDLRMPPPDNTDVHQPSEKEIRVVHDWIVALGLTDTSEAAVGGVEDAPRKDIPLASTSLANGAGEDAQPQLSEAITEAANTIEAIATKEGNHASASDPAVTIREPAGIEPATLLGRMHPLFVHFPVALLPMAGLIGLTGLILKRYEPWLPAIRWSLWLSALLSLLSVASGWIQSDLEGYTDGTVFLHRWSAVSLTVVTWLLLMIVEFSERKGTLRWRQMAVVLMLLAALLVALVGHSGGELVYGEGYLLGD

Foldseek 3Di:
DPPPPPVVVVVVVVVVVVVVVVVLVVVLVVLLVLLLVCCVQFPQCAQCLVHPDDDDDPRRNSNPVVVLCVDFQCAPAQDLCSRLVLVLCPPPDLVSHGPRPPDPVGDNDDPVSSVSNVVSSNSRNVVVVVVVPDDDDDDDDDDDDDDDDDDDDDDDDPDPPPVVVVVVVVVVVVVVVVVVVVVPDDDDPDPPPPPPDPPPPDVLNVLLVCLVVLLVLLLPLLQVLLVLLVVCLVVVNNVVCVVSSLVSLVSNLVSLVSNLVSNVSNCVVSVDDDPLSVVLNVLSVVLSVLSVVLSVLSVVLVVVPDPVSSVVSSVSSNVSNVSSVVSVVSVVCVNPNPCPPPHD

Organism: NCBI:txid2174842

Secondary structure (DSSP, 8-state):
--SSSSHHHHHHHHHHHHHHHHHHHHHHHHHHHHHHHHHHHHTHHHHSSS-SS--SSS---TT-HHHHHHSTTT--TT-GGG-HHHHHHH-SSTTTSSS-TT--SSPPPPHHHHHHHHHHHHHHTTGGGTTTTS-----------------------S--SHHHHHHHHHHHHHHHHHHHHHTT--------------PPPPHHHHHHHTHHHHHHHHHHHHHHHHHHHHHHHHTT-HHHHHHHHHHHHHHHHHHHHHHHHHHHHHHHHHT--SHHHHHHHHHHHHHHHHHHHHHHHHHHHHHHT-HHHHHHHHHHHHHHHHHHHHHHHHHHHHHH-TTTTT--

Radius of gyration: 30.63 Å; chains: 1; bounding box: 70×75×99 Å